Protein AF-A0A937P5G1-F1 (afdb_monomer)

Structure (mmCIF, N/CA/C/O backbone):
data_AF-A0A937P5G1-F1
#
_entry.id   AF-A0A937P5G1-F1
#
loop_
_atom_site.group_PDB
_atom_site.id
_atom_site.type_symbol
_atom_site.label_atom_id
_atom_site.label_alt_id
_atom_site.label_comp_id
_atom_site.label_asym_id
_atom_site.label_entity_id
_atom_site.label_seq_id
_atom_site.pdbx_PDB_ins_code
_atom_site.Cartn_x
_atom_site.Cartn_y
_atom_site.Cartn_z
_atom_site.occupancy
_atom_site.B_iso_or_equiv
_atom_site.auth_seq_id
_atom_site.auth_comp_id
_atom_site.auth_asym_id
_atom_site.auth_atom_id
_atom_site.pdbx_PDB_model_num
ATOM 1 N N . MET A 1 1 ? -10.415 -13.277 36.758 1.00 58.78 1 MET A N 1
ATOM 2 C CA . MET A 1 1 ? -9.621 -12.616 35.698 1.00 58.78 1 MET A CA 1
ATOM 3 C C . MET A 1 1 ? -10.099 -13.040 34.311 1.00 58.78 1 MET A C 1
ATOM 5 O O . MET A 1 1 ? -10.351 -12.147 33.517 1.00 58.78 1 MET A O 1
ATOM 9 N N . GLU A 1 2 ? -10.346 -14.334 34.054 1.00 62.97 2 GLU A N 1
ATOM 10 C CA . GLU A 1 2 ? -10.929 -14.829 32.782 1.00 62.97 2 GLU A CA 1
ATOM 11 C C . GLU A 1 2 ? -12.222 -14.112 32.360 1.00 62.97 2 GLU A C 1
ATOM 13 O O . GLU A 1 2 ? -12.346 -13.688 31.216 1.00 62.97 2 GLU A O 1
ATOM 18 N N . ASN A 1 3 ? -13.150 -13.873 33.294 1.00 69.19 3 ASN A N 1
ATOM 19 C CA . ASN A 1 3 ? -14.436 -13.230 32.979 1.00 69.19 3 ASN A CA 1
ATOM 20 C C . ASN A 1 3 ? -14.281 -11.780 32.454 1.00 69.19 3 ASN A C 1
ATOM 22 O O . ASN A 1 3 ? -15.051 -11.314 31.619 1.00 69.19 3 ASN A O 1
ATOM 26 N N . THR A 1 4 ? -13.241 -11.067 32.902 1.00 75.38 4 THR A N 1
ATOM 27 C CA . THR A 1 4 ? -12.934 -9.702 32.442 1.00 75.38 4 THR A CA 1
ATOM 28 C C . THR A 1 4 ? -12.250 -9.710 31.076 1.00 75.38 4 THR A C 1
ATOM 30 O O . THR A 1 4 ? -12.540 -8.850 30.249 1.00 75.38 4 THR A O 1
ATOM 33 N N . LEU A 1 5 ? -11.371 -10.685 30.816 1.00 76.31 5 LEU A N 1
ATOM 34 C CA . LEU A 1 5 ? -10.695 -10.824 29.524 1.00 76.31 5 LEU A CA 1
ATOM 35 C C . LEU A 1 5 ? -11.693 -11.169 28.409 1.00 76.31 5 LEU A C 1
ATOM 37 O O . LEU A 1 5 ? -11.681 -10.515 27.370 1.00 76.31 5 LEU A O 1
ATOM 41 N N . HIS A 1 6 ? -12.613 -12.107 28.651 1.00 83.00 6 HIS A N 1
ATOM 42 C CA . HIS A 1 6 ? -13.673 -12.433 27.693 1.00 83.00 6 HIS A CA 1
ATOM 43 C C . HIS A 1 6 ? -14.629 -11.261 27.449 1.00 83.00 6 HIS A C 1
ATOM 45 O O . HIS A 1 6 ? -14.970 -10.975 26.303 1.00 83.00 6 HIS A O 1
ATOM 51 N N . SER A 1 7 ? -15.001 -10.516 28.498 1.00 89.62 7 SER A N 1
ATOM 52 C CA . SER A 1 7 ? -15.797 -9.290 28.340 1.00 89.62 7 SER A CA 1
ATOM 53 C C . SER A 1 7 ? -15.083 -8.249 27.474 1.00 89.62 7 SER A C 1
ATOM 55 O O . SER A 1 7 ? -15.729 -7.544 26.699 1.00 89.62 7 SER A O 1
ATOM 57 N N . LYS A 1 8 ? -13.757 -8.152 27.595 1.00 93.69 8 LYS A N 1
ATOM 58 C CA . LYS A 1 8 ? -12.937 -7.223 26.823 1.00 93.69 8 LYS A CA 1
ATOM 59 C C . LYS A 1 8 ? -12.816 -7.632 25.357 1.00 93.69 8 LYS A C 1
ATOM 61 O O . LYS A 1 8 ? -13.039 -6.808 24.477 1.00 93.69 8 LYS A O 1
ATOM 66 N N . GLN A 1 9 ? -12.525 -8.906 25.107 1.00 94.94 9 GLN A N 1
ATOM 67 C CA . GLN A 1 9 ? -12.510 -9.505 23.770 1.00 94.94 9 GLN A CA 1
ATOM 68 C C . GLN A 1 9 ? -13.843 -9.277 23.047 1.00 94.94 9 GLN A C 1
ATOM 70 O O . GLN A 1 9 ? -13.858 -8.796 21.916 1.00 94.94 9 GLN A O 1
ATOM 75 N N . HIS A 1 10 ? -14.961 -9.537 23.732 1.00 96.06 10 HIS A N 1
ATOM 76 C CA . HIS A 1 10 ? -16.295 -9.305 23.187 1.00 96.06 10 HIS A CA 1
ATOM 77 C C . HIS A 1 10 ? -16.529 -7.827 22.848 1.00 96.06 10 HIS A C 1
ATOM 79 O O . HIS A 1 10 ? -16.980 -7.521 21.749 1.00 96.06 10 HIS A O 1
ATOM 85 N N . LYS A 1 11 ? -16.161 -6.897 23.743 1.00 97.44 11 LYS A N 1
ATOM 86 C CA . LYS A 1 11 ? -16.291 -5.454 23.484 1.00 97.44 11 LYS A CA 1
ATOM 87 C C . LYS A 1 11 ? -15.496 -5.021 22.247 1.00 97.44 11 LYS A C 1
ATOM 89 O O . LYS A 1 11 ? -16.030 -4.279 21.430 1.00 97.44 11 LYS A O 1
ATOM 94 N N . ILE A 1 12 ? -14.256 -5.492 22.092 1.00 98.12 12 ILE A N 1
ATOM 95 C CA . ILE A 1 12 ? -13.418 -5.177 20.923 1.00 98.12 12 ILE A CA 1
ATOM 96 C C . ILE A 1 12 ? -14.072 -5.698 19.636 1.00 98.12 12 ILE A C 1
ATOM 98 O O . ILE A 1 12 ? -14.223 -4.934 18.688 1.00 98.12 12 ILE A O 1
ATOM 102 N N . SER A 1 13 ? -14.515 -6.958 19.615 1.00 97.06 13 SER A N 1
ATOM 103 C CA . SER A 1 13 ? -15.179 -7.554 18.446 1.00 97.06 13 SER A CA 1
ATOM 104 C C . SER A 1 13 ? -16.462 -6.804 18.054 1.00 97.06 13 SER A C 1
ATOM 106 O O . SER A 1 13 ? -16.672 -6.518 16.873 1.00 97.06 13 SER A O 1
ATOM 108 N N . THR A 1 14 ? -17.276 -6.396 19.033 1.00 98.00 14 THR A N 1
ATOM 109 C CA . THR A 1 14 ? -18.484 -5.586 18.803 1.00 98.00 14 THR A CA 1
ATOM 110 C C . THR A 1 14 ? -18.152 -4.202 18.245 1.00 98.00 14 THR A C 1
ATOM 112 O O . THR A 1 14 ? -18.812 -3.740 17.319 1.00 98.00 14 THR A O 1
ATOM 115 N N . LEU A 1 15 ? -17.117 -3.543 18.777 1.00 98.38 15 LEU A N 1
ATOM 116 C CA . LEU A 1 15 ? -16.662 -2.231 18.309 1.00 98.38 15 LEU A CA 1
ATOM 117 C C . LEU A 1 15 ? -16.170 -2.275 16.856 1.00 98.38 15 LEU A C 1
ATOM 119 O O . LEU A 1 15 ? -16.559 -1.425 16.057 1.00 98.38 15 LEU A O 1
ATOM 123 N N . VAL A 1 16 ? -15.356 -3.279 16.515 1.00 98.31 16 VAL A N 1
ATOM 124 C CA . VAL A 1 16 ? -14.872 -3.523 15.147 1.00 98.31 16 VAL A CA 1
ATOM 125 C C . VAL A 1 16 ? -16.047 -3.750 14.200 1.00 98.31 16 VAL A C 1
ATOM 127 O O . VAL A 1 16 ? -16.182 -3.033 13.212 1.00 98.31 16 VAL A O 1
ATOM 130 N N . SER A 1 17 ? -16.935 -4.690 14.539 1.00 97.31 17 SER A N 1
ATOM 131 C CA . SER A 1 17 ? -18.092 -5.028 13.702 1.00 97.31 17 SER A CA 1
ATOM 132 C C . SER A 1 17 ? -18.997 -3.817 13.479 1.00 97.31 17 SER A C 1
ATOM 134 O O . SER A 1 17 ? -19.440 -3.584 12.361 1.00 97.31 17 SER A O 1
ATOM 136 N N . GLY A 1 18 ? -19.225 -3.006 14.519 1.00 97.88 18 GLY A N 1
ATOM 137 C CA . GLY A 1 18 ? -20.031 -1.791 14.419 1.00 97.88 18 GLY A CA 1
ATOM 138 C C . GLY A 1 18 ? -19.434 -0.746 13.475 1.00 97.88 18 GLY A C 1
ATOM 139 O O . GLY A 1 18 ? -20.175 -0.137 12.711 1.00 97.88 18 GLY A O 1
ATOM 140 N N . PHE A 1 19 ? -18.112 -0.547 13.478 1.00 98.06 19 PHE A N 1
ATOM 141 C CA . PHE A 1 19 ? -17.483 0.361 12.514 1.00 98.06 19 PHE A CA 1
ATOM 142 C C . PHE A 1 19 ? -17.622 -0.160 11.085 1.00 98.06 19 PHE A C 1
ATOM 144 O O . PHE A 1 19 ? -18.073 0.575 10.211 1.00 98.06 19 PHE A O 1
ATOM 151 N N . CYS A 1 20 ? -17.289 -1.433 10.857 1.00 97.69 20 CYS A N 1
ATOM 152 C CA . CYS A 1 20 ? -17.364 -2.033 9.530 1.00 97.69 20 CYS A CA 1
ATOM 153 C C . CYS A 1 20 ? -18.794 -1.989 8.963 1.00 97.69 20 CYS A C 1
ATOM 155 O O . CYS A 1 20 ? -18.969 -1.596 7.821 1.00 97.69 20 CYS A O 1
ATOM 157 N N . GLN A 1 21 ? -19.819 -2.279 9.771 1.00 96.88 21 GLN A N 1
ATOM 158 C CA . GLN A 1 21 ? -21.225 -2.204 9.345 1.00 96.88 21 GLN A CA 1
ATOM 159 C C . GLN A 1 21 ? -21.684 -0.787 8.982 1.00 96.88 21 GLN A C 1
ATOM 161 O O . GLN A 1 21 ? -22.514 -0.618 8.094 1.00 96.88 21 GLN A O 1
ATOM 166 N N . ASN A 1 22 ? -21.192 0.226 9.699 1.00 96.62 22 ASN A N 1
ATOM 167 C CA . ASN A 1 22 ? -21.637 1.608 9.516 1.00 96.62 22 ASN A CA 1
ATOM 168 C C . ASN A 1 22 ? -20.860 2.356 8.425 1.00 96.62 22 ASN A C 1
ATOM 170 O O . ASN A 1 22 ? -21.387 3.320 7.870 1.00 96.62 22 ASN A O 1
ATOM 174 N N . HIS A 1 23 ? -19.612 1.962 8.162 1.00 96.38 23 HIS A N 1
ATOM 175 C CA . HIS A 1 23 ? -18.682 2.743 7.341 1.00 96.38 23 HIS A CA 1
ATOM 176 C C . HIS A 1 23 ? -17.978 1.951 6.237 1.00 96.38 23 HIS A C 1
ATOM 178 O O . HIS A 1 23 ? -17.437 2.579 5.333 1.00 96.38 23 HIS A O 1
ATOM 184 N N . LEU A 1 24 ? -17.960 0.618 6.305 1.00 95.31 24 LEU A N 1
ATOM 185 C CA . LEU A 1 24 ? -17.292 -0.259 5.341 1.00 95.31 24 LEU A CA 1
ATOM 186 C C . LEU A 1 24 ? -18.314 -1.265 4.777 1.00 95.31 24 LEU A C 1
ATOM 188 O O . LEU A 1 24 ? -19.398 -0.869 4.352 1.00 95.31 24 LEU A O 1
ATOM 192 N N . ASP A 1 25 ? -17.980 -2.555 4.780 1.00 95.19 25 ASP A N 1
ATOM 193 C CA . ASP A 1 25 ? -18.800 -3.643 4.260 1.00 95.19 25 ASP A CA 1
ATOM 194 C C . ASP A 1 25 ? -18.621 -4.946 5.070 1.00 95.19 25 ASP A C 1
ATOM 196 O O . ASP A 1 25 ? -17.841 -5.030 6.030 1.00 95.19 25 ASP A O 1
ATOM 200 N N . ASP A 1 26 ? -19.366 -5.980 4.668 1.00 94.75 26 ASP A N 1
ATOM 201 C CA . ASP A 1 26 ? -19.341 -7.308 5.287 1.00 94.75 26 ASP A CA 1
ATOM 202 C C . ASP A 1 26 ? -17.994 -8.031 5.115 1.00 94.75 26 ASP A C 1
ATOM 204 O O . ASP A 1 26 ? -17.624 -8.874 5.940 1.00 94.75 26 ASP A O 1
ATOM 208 N N . GLU A 1 27 ? -17.226 -7.700 4.078 1.00 94.88 27 GLU A N 1
ATOM 209 C CA . GLU A 1 2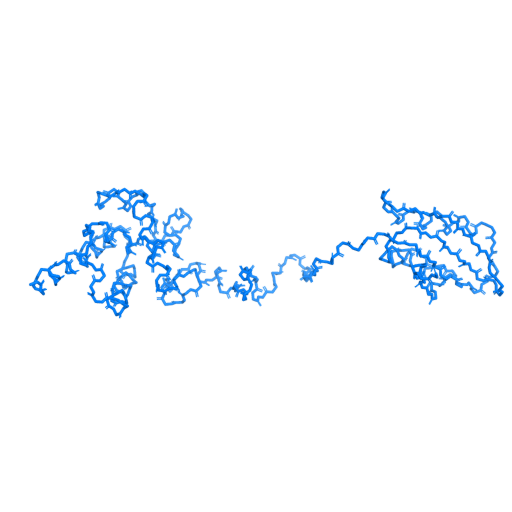7 ? -15.916 -8.300 3.854 1.00 94.88 27 GLU A CA 1
ATOM 210 C C . GLU A 1 27 ? -14.898 -7.785 4.874 1.00 94.88 27 GLU A C 1
ATOM 212 O O . GLU A 1 27 ? -14.165 -8.577 5.470 1.00 94.88 27 GLU A O 1
ATOM 217 N N . TYR A 1 28 ? -14.919 -6.489 5.186 1.00 96.06 28 TYR A N 1
ATOM 218 C CA . TYR A 1 28 ? -14.120 -5.936 6.277 1.00 96.06 28 TYR A CA 1
ATOM 219 C C . TYR A 1 28 ? -14.491 -6.526 7.640 1.00 96.06 28 TYR A C 1
ATOM 221 O O . TYR A 1 28 ? -13.594 -6.724 8.466 1.00 96.06 28 TYR A O 1
ATOM 229 N N . ILE A 1 29 ? -15.764 -6.866 7.886 1.00 97.06 29 ILE A N 1
ATOM 230 C CA . ILE A 1 29 ? -16.162 -7.597 9.104 1.00 97.06 29 ILE A CA 1
ATOM 231 C C . ILE A 1 29 ? -15.445 -8.948 9.152 1.00 97.06 29 ILE A C 1
ATOM 233 O O . ILE A 1 29 ? -14.866 -9.296 10.187 1.00 97.06 29 ILE A O 1
ATOM 237 N N . ARG A 1 30 ? -15.454 -9.698 8.042 1.00 96.81 30 ARG A N 1
ATOM 238 C CA . ARG A 1 30 ? -14.783 -11.000 7.939 1.00 96.81 30 ARG A CA 1
ATOM 239 C C . ARG A 1 30 ? -13.281 -10.864 8.179 1.00 96.81 30 ARG A C 1
ATOM 241 O O . ARG A 1 30 ? -12.765 -11.489 9.103 1.00 96.81 30 ARG A O 1
ATOM 248 N N . LEU A 1 31 ? -12.601 -10.003 7.422 1.00 96.94 31 LEU A N 1
ATOM 249 C CA . LEU A 1 31 ? -11.150 -9.809 7.503 1.00 96.94 31 LEU A CA 1
ATOM 250 C C . LEU A 1 31 ? -10.700 -9.354 8.897 1.00 96.94 31 LEU A C 1
ATOM 252 O O . LEU A 1 31 ? -9.738 -9.888 9.453 1.00 96.94 31 LEU A O 1
ATOM 256 N N . CYS A 1 32 ? -11.417 -8.409 9.511 1.00 98.19 32 CYS A N 1
ATOM 257 C CA . CYS A 1 32 ? -11.090 -7.959 10.862 1.00 98.19 32 CYS A CA 1
ATOM 258 C C . CYS A 1 32 ? -11.365 -9.040 11.920 1.00 98.19 32 CYS A C 1
ATOM 260 O O . CYS A 1 32 ? -10.634 -9.127 12.909 1.00 98.19 32 CYS A O 1
ATOM 262 N N . THR A 1 33 ? -12.389 -9.877 11.724 1.00 97.88 33 THR A N 1
ATOM 263 C CA . THR A 1 33 ? -12.680 -11.022 12.602 1.00 97.88 33 THR A CA 1
ATOM 264 C C . THR A 1 33 ? -11.591 -12.087 12.499 1.00 97.88 33 THR A C 1
ATOM 266 O O . THR A 1 33 ? -11.134 -12.603 13.521 1.00 97.88 33 THR A O 1
ATOM 269 N N . ASP A 1 34 ? -11.122 -12.377 11.286 1.00 97.75 34 ASP A N 1
ATOM 270 C CA . ASP A 1 34 ? -10.011 -13.297 11.047 1.00 97.75 34 ASP A CA 1
ATOM 271 C C . ASP A 1 34 ? -8.729 -12.790 11.722 1.00 97.75 34 ASP A C 1
ATOM 273 O O . ASP A 1 34 ? -8.081 -13.540 12.458 1.00 97.75 34 ASP A O 1
ATOM 277 N N . LEU A 1 35 ? -8.422 -11.494 11.582 1.00 98.31 35 LEU A N 1
ATOM 278 C CA . LEU A 1 35 ? -7.280 -10.858 12.244 1.00 98.31 35 LEU A CA 1
ATOM 279 C C . LEU A 1 35 ? -7.387 -10.918 13.771 1.00 98.31 35 LEU A C 1
ATOM 281 O O . LEU A 1 35 ? -6.417 -11.236 14.459 1.00 98.31 35 LEU A O 1
ATOM 285 N N . PHE A 1 36 ? -8.568 -10.631 14.318 1.00 98.25 36 PHE A N 1
ATOM 286 C CA . PHE A 1 36 ? -8.822 -10.713 15.753 1.00 98.25 36 PHE A CA 1
ATOM 287 C C . PHE A 1 36 ? -8.570 -12.130 16.293 1.00 98.25 36 PHE A C 1
ATOM 289 O O . PHE A 1 36 ? -7.914 -12.297 17.323 1.00 98.25 36 PHE A O 1
ATOM 296 N N . ASN A 1 37 ? -9.054 -13.154 15.588 1.00 97.62 37 ASN A N 1
ATOM 297 C CA . ASN A 1 37 ? -8.863 -14.550 15.975 1.00 97.62 37 ASN A CA 1
ATOM 298 C C . ASN A 1 37 ? -7.398 -14.982 15.881 1.00 97.62 37 ASN A C 1
ATOM 300 O O . ASN A 1 37 ? -6.918 -15.725 16.735 1.00 97.62 37 ASN A O 1
ATOM 304 N N . ASP A 1 38 ? -6.675 -14.518 14.868 1.00 97.69 38 ASP A N 1
ATOM 305 C CA . ASP A 1 38 ? -5.255 -14.817 14.718 1.00 97.69 38 ASP A CA 1
ATOM 306 C C . ASP A 1 38 ? -4.391 -14.128 15.771 1.00 97.69 38 ASP A C 1
ATOM 308 O O . ASP A 1 38 ? -3.475 -14.756 16.298 1.00 97.69 38 ASP A O 1
ATOM 312 N N . LEU A 1 39 ? -4.734 -12.902 16.176 1.00 97.81 39 LEU A N 1
ATOM 313 C CA . LEU A 1 39 ? -4.107 -12.247 17.325 1.00 97.81 39 LEU A CA 1
ATOM 314 C C . LEU A 1 39 ? -4.264 -13.076 18.607 1.00 97.81 39 LEU A C 1
ATOM 316 O O . LEU A 1 39 ? -3.306 -13.209 19.362 1.00 97.81 39 LEU A O 1
ATOM 320 N N . LEU A 1 40 ? -5.437 -13.675 18.840 1.00 96.00 40 LEU A N 1
ATOM 321 C CA . LEU A 1 40 ? -5.665 -14.553 19.996 1.00 96.00 40 LEU A CA 1
ATOM 322 C C . LEU A 1 40 ? -4.899 -15.877 19.915 1.00 96.00 40 LEU A C 1
ATOM 324 O O . LEU A 1 40 ? -4.517 -16.420 20.950 1.00 96.00 40 LEU A O 1
ATOM 328 N N . LYS A 1 41 ? -4.682 -16.414 18.710 1.00 96.69 41 LYS A N 1
ATOM 329 C CA . LYS A 1 41 ? -3.833 -17.599 18.511 1.00 96.69 41 LYS A CA 1
ATOM 330 C C . LYS A 1 41 ? -2.358 -17.271 18.733 1.00 96.69 41 LYS A C 1
ATOM 332 O O . LYS A 1 41 ? -1.642 -18.100 19.284 1.00 96.69 41 LYS A O 1
ATOM 337 N N . TYR A 1 42 ? -1.927 -16.086 18.300 1.00 95.62 42 TYR A N 1
ATOM 338 C CA . TYR A 1 42 ? -0.567 -15.586 18.480 1.00 95.62 42 TYR A CA 1
ATOM 339 C C . TYR A 1 42 ? -0.252 -15.328 19.961 1.00 95.62 42 TYR A C 1
ATOM 341 O O . TYR A 1 42 ? 0.757 -15.810 20.470 1.00 95.62 42 TYR A O 1
ATOM 349 N N . ASP A 1 43 ? -1.135 -14.620 20.669 1.00 94.69 43 ASP A N 1
ATOM 350 C CA . ASP A 1 43 ? -1.055 -14.403 22.115 1.00 94.69 43 ASP A CA 1
ATOM 351 C C . ASP A 1 43 ? -2.474 -14.315 22.723 1.00 94.69 43 ASP A C 1
ATOM 353 O O . ASP A 1 43 ? -3.161 -13.299 22.561 1.00 94.69 43 ASP A O 1
ATOM 357 N N . PRO A 1 44 ? -2.926 -15.334 23.484 1.00 92.12 44 PRO A N 1
ATOM 358 C CA . PRO A 1 44 ? -4.248 -15.334 24.119 1.00 92.12 44 PRO A CA 1
ATOM 359 C C . PRO A 1 44 ? -4.500 -14.147 25.064 1.00 92.12 44 PRO A C 1
ATOM 361 O O . PRO A 1 44 ? -5.650 -13.769 25.306 1.00 92.12 44 PRO A O 1
ATOM 364 N N . GLU A 1 45 ? -3.437 -13.537 25.596 1.00 92.31 45 GLU A N 1
ATOM 365 C CA . GLU A 1 45 ? -3.489 -12.415 26.534 1.00 92.31 45 GLU A CA 1
ATOM 366 C C . GLU A 1 45 ? -3.203 -11.059 25.856 1.00 92.31 45 GLU A C 1
ATOM 368 O O . GLU A 1 45 ? -3.107 -10.040 26.549 1.00 92.31 45 GLU A O 1
ATOM 373 N N . VAL A 1 46 ? -3.134 -10.995 24.519 1.00 94.69 46 VAL A N 1
ATOM 374 C CA . VAL A 1 46 ? -2.772 -9.783 23.755 1.00 94.69 46 VAL A CA 1
ATOM 375 C C . VAL A 1 46 ? -3.623 -8.559 24.126 1.00 94.69 46 VAL A C 1
ATOM 377 O O . VAL A 1 46 ? -3.117 -7.441 24.257 1.00 94.69 46 VAL A O 1
ATOM 380 N N . PHE A 1 47 ? -4.915 -8.764 24.407 1.00 94.94 47 PHE A N 1
ATOM 381 C CA . PHE A 1 47 ? -5.861 -7.702 24.771 1.00 94.94 47 PHE A CA 1
ATOM 382 C C . PHE A 1 47 ? -5.889 -7.364 26.267 1.00 94.94 47 PHE A C 1
ATOM 384 O O . PHE A 1 47 ? -6.618 -6.459 26.686 1.00 94.94 47 PHE A O 1
ATOM 391 N N . LYS A 1 48 ? -5.095 -8.042 27.105 1.00 91.12 48 LYS A N 1
ATOM 392 C CA . LYS A 1 48 ? -5.085 -7.830 28.562 1.00 91.12 48 LYS A CA 1
ATOM 393 C C . LYS A 1 48 ? -4.803 -6.372 28.923 1.00 91.12 48 LYS A C 1
ATOM 395 O O . LYS A 1 48 ? -5.419 -5.824 29.836 1.00 91.12 48 LYS A O 1
ATOM 400 N N . ARG A 1 49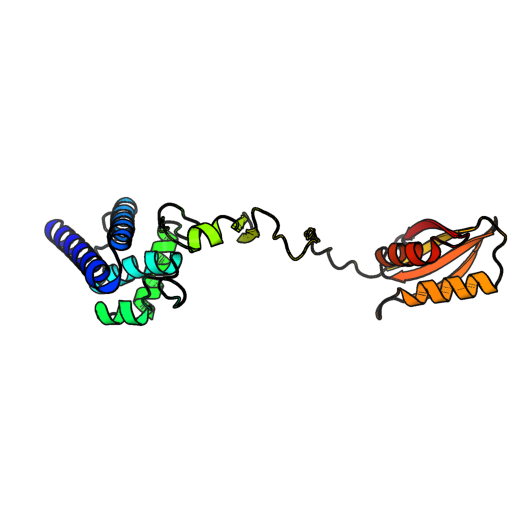 ? -3.902 -5.717 28.185 1.00 87.94 49 ARG A N 1
ATOM 401 C CA . ARG A 1 49 ? -3.506 -4.314 28.390 1.00 87.94 49 ARG A CA 1
ATOM 402 C C . ARG A 1 49 ? -3.932 -3.426 27.224 1.00 87.94 49 ARG A C 1
ATOM 404 O O . ARG A 1 49 ? -4.128 -3.891 26.108 1.00 87.94 49 ARG A O 1
ATOM 411 N N . GLY A 1 50 ? -4.021 -2.125 27.488 1.00 90.62 50 GLY A N 1
ATOM 412 C CA . GLY A 1 50 ? -4.470 -1.129 26.514 1.00 90.62 50 GLY A CA 1
ATOM 413 C C . GLY A 1 50 ? -5.986 -0.965 26.501 1.00 90.62 50 GLY A C 1
ATOM 414 O O . GLY A 1 50 ? -6.715 -1.812 27.009 1.00 90.62 50 GLY A O 1
ATOM 415 N N . ASN A 1 51 ? -6.440 0.156 25.965 1.00 94.75 51 ASN A N 1
ATOM 416 C CA . ASN A 1 51 ? -7.850 0.509 25.867 1.00 94.75 51 ASN A CA 1
ATOM 417 C C . ASN A 1 51 ? -8.520 -0.245 24.690 1.00 94.75 51 ASN A C 1
ATOM 419 O O . ASN A 1 51 ? -7.870 -0.504 23.674 1.00 94.75 51 ASN A O 1
ATOM 423 N N . GLU A 1 52 ? -9.780 -0.656 24.862 1.00 97.19 52 GLU A N 1
ATOM 424 C CA . GLU A 1 52 ? -10.542 -1.455 23.893 1.00 97.19 52 GLU A CA 1
ATOM 425 C C . GLU A 1 52 ? -10.786 -0.720 22.579 1.00 97.19 52 GLU A C 1
ATOM 427 O O . GLU A 1 52 ? -10.644 -1.317 21.514 1.00 97.19 52 GLU A O 1
ATOM 432 N N . GLU A 1 53 ? -11.102 0.570 22.648 1.00 98.12 53 GLU A N 1
ATOM 433 C CA . GLU A 1 53 ? -11.338 1.419 21.488 1.00 98.12 53 GLU A CA 1
ATOM 434 C C . GLU A 1 53 ? -10.071 1.550 20.626 1.00 98.12 53 GLU A C 1
ATOM 436 O O . GLU A 1 53 ? -10.130 1.414 19.405 1.00 98.12 53 GLU A O 1
ATOM 441 N N . ILE A 1 54 ? -8.896 1.683 21.253 1.00 98.00 54 ILE A N 1
ATOM 442 C CA . ILE A 1 54 ? -7.605 1.701 20.542 1.00 98.00 54 ILE A CA 1
ATOM 443 C C . ILE A 1 54 ? -7.323 0.352 19.863 1.00 98.00 54 ILE A C 1
ATOM 445 O O . ILE A 1 54 ? -6.782 0.323 18.759 1.00 98.00 54 ILE A O 1
ATOM 449 N N . TRP A 1 55 ? -7.647 -0.772 20.511 1.00 98.38 55 TRP A N 1
ATOM 450 C CA . TRP A 1 55 ? -7.491 -2.095 19.896 1.00 98.38 55 TRP A CA 1
ATOM 451 C C . TRP A 1 55 ? -8.417 -2.280 18.698 1.00 98.38 55 TRP A C 1
ATOM 453 O O . TRP A 1 55 ? -7.950 -2.731 17.657 1.00 98.38 55 TRP A O 1
ATOM 463 N N . ALA A 1 56 ? -9.687 -1.894 18.825 1.00 98.56 56 ALA A N 1
ATOM 464 C CA . ALA A 1 56 ? -10.649 -1.969 17.733 1.00 98.56 56 ALA A CA 1
ATOM 465 C C . ALA A 1 56 ? -10.202 -1.118 16.533 1.00 98.56 56 ALA A C 1
ATOM 467 O O . ALA A 1 56 ? -10.083 -1.639 15.425 1.00 98.56 56 ALA A O 1
ATOM 468 N N . ALA A 1 57 ? -9.835 0.146 16.771 1.00 98.62 57 ALA A N 1
ATOM 469 C CA . ALA A 1 57 ? -9.316 1.042 15.740 1.00 98.62 57 ALA A CA 1
ATOM 470 C C . ALA A 1 57 ? -8.063 0.481 15.051 1.00 98.62 57 ALA A C 1
ATOM 472 O O . ALA A 1 57 ? -7.928 0.565 13.833 1.00 98.62 57 ALA A O 1
ATOM 473 N N . ALA A 1 58 ? -7.142 -0.108 15.820 1.00 98.69 58 ALA A N 1
ATOM 474 C CA . ALA A 1 58 ? -5.905 -0.655 15.275 1.00 98.69 58 ALA A CA 1
ATOM 475 C C . ALA A 1 58 ? -6.121 -1.929 14.450 1.00 98.69 58 ALA A C 1
ATOM 477 O O . ALA A 1 58 ? -5.403 -2.119 13.476 1.00 98.69 58 ALA A O 1
ATOM 478 N N . ILE A 1 59 ? -7.093 -2.776 14.805 1.00 98.69 59 ILE A N 1
ATOM 479 C CA . ILE A 1 59 ? -7.473 -3.955 14.007 1.00 98.69 59 ILE A CA 1
ATOM 480 C C . ILE A 1 59 ? -8.054 -3.508 12.665 1.00 98.69 59 ILE A C 1
ATOM 482 O O . ILE A 1 59 ? -7.574 -3.946 11.621 1.00 98.69 59 ILE A O 1
ATOM 486 N N . VAL A 1 60 ? -9.020 -2.582 12.695 1.00 98.56 60 VAL A N 1
ATOM 487 C CA . VAL A 1 60 ? -9.616 -2.012 11.478 1.00 98.56 60 VAL A CA 1
ATOM 488 C C . VAL A 1 60 ? -8.535 -1.379 10.608 1.00 98.56 60 VAL A C 1
ATOM 490 O O . VAL A 1 60 ? -8.453 -1.674 9.421 1.00 98.56 60 VAL A O 1
ATOM 493 N N . TRP A 1 61 ? -7.662 -0.551 11.188 1.00 98.50 61 TRP A N 1
ATOM 494 C CA . TRP A 1 61 ? -6.621 0.125 10.419 1.00 98.50 61 TRP A CA 1
ATOM 495 C C . TRP A 1 61 ? -5.523 -0.821 9.920 1.00 98.50 61 TRP A C 1
ATOM 497 O O . TRP A 1 61 ? -4.957 -0.579 8.856 1.00 98.50 61 TRP A O 1
ATOM 507 N N . ALA A 1 62 ? -5.216 -1.904 10.640 1.00 98.31 62 ALA A N 1
ATOM 508 C CA . ALA A 1 62 ? -4.253 -2.901 10.182 1.00 98.31 62 ALA A CA 1
ATOM 509 C C . ALA A 1 62 ? -4.708 -3.536 8.860 1.00 98.31 62 ALA A C 1
ATOM 511 O O . ALA A 1 62 ? -3.941 -3.490 7.898 1.00 98.31 62 ALA A O 1
ATOM 512 N N . ILE A 1 63 ? -5.962 -4.005 8.792 1.00 97.38 63 ILE A N 1
ATOM 513 C CA . ILE A 1 63 ? -6.581 -4.523 7.559 1.00 97.38 63 ILE A CA 1
ATOM 514 C C . ILE A 1 63 ? -6.775 -3.414 6.528 1.00 97.38 63 ILE A C 1
ATOM 516 O O . ILE A 1 63 ? -6.400 -3.569 5.369 1.00 97.38 63 ILE A O 1
ATOM 520 N N . GLY A 1 64 ? -7.322 -2.273 6.945 1.00 95.81 64 GLY A N 1
ATOM 521 C CA . GLY A 1 64 ? -7.602 -1.140 6.070 1.00 95.81 64 GLY A CA 1
ATOM 522 C C . GLY A 1 64 ? -6.375 -0.676 5.301 1.00 95.81 64 GLY A C 1
ATOM 523 O O . GLY A 1 64 ? -6.431 -0.528 4.088 1.00 95.81 64 GLY A O 1
ATOM 524 N N . SER A 1 65 ? -5.241 -0.511 5.981 1.00 95.00 65 SER A N 1
ATOM 525 C CA . SER A 1 65 ? -4.028 0.014 5.350 1.00 95.00 65 SER A CA 1
ATOM 526 C C . SER A 1 65 ? -3.430 -0.892 4.271 1.00 95.00 65 SER A C 1
ATOM 528 O O . SER A 1 65 ? -2.911 -0.364 3.295 1.00 95.00 65 SER A O 1
ATOM 530 N N . VAL A 1 66 ? -3.520 -2.222 4.412 1.00 93.06 66 VAL A N 1
ATOM 531 C CA . VAL A 1 66 ? -3.018 -3.166 3.389 1.00 93.06 66 VAL A CA 1
ATOM 532 C C . VAL A 1 66 ? -4.016 -3.367 2.247 1.00 93.06 66 VAL A C 1
ATOM 534 O O . VAL A 1 66 ? -3.650 -3.862 1.190 1.00 93.06 66 VAL A O 1
ATOM 537 N N . ASN A 1 67 ? -5.252 -2.898 2.436 1.00 92.81 67 ASN A N 1
ATOM 538 C CA . ASN A 1 67 ? -6.312 -2.849 1.430 1.00 92.81 67 ASN A CA 1
ATOM 539 C C . ASN A 1 67 ? -6.610 -1.411 0.962 1.00 92.81 67 ASN A C 1
ATOM 541 O O . ASN A 1 67 ? -7.711 -1.132 0.505 1.00 92.81 67 ASN A O 1
ATOM 545 N N . PHE A 1 68 ? -5.648 -0.491 1.106 1.00 91.94 68 PHE A N 1
ATOM 546 C CA . PHE A 1 68 ? -5.719 0.893 0.613 1.00 91.94 68 PHE A CA 1
ATOM 547 C C . PHE A 1 68 ? -6.950 1.699 1.077 1.00 91.94 68 PHE A C 1
ATOM 549 O O . PHE A 1 68 ? -7.333 2.671 0.439 1.00 91.94 68 PHE A O 1
ATOM 556 N N . LEU A 1 69 ? -7.517 1.378 2.244 1.00 94.69 69 LEU A N 1
ATOM 557 C CA . LEU A 1 69 ? -8.712 2.035 2.797 1.00 94.69 69 LEU A CA 1
ATOM 558 C C . LEU A 1 69 ? -8.579 3.567 2.905 1.00 94.69 69 LEU A C 1
ATOM 560 O O . LEU A 1 69 ? -9.558 4.300 2.807 1.00 94.69 69 LEU A O 1
ATOM 564 N N . GLY A 1 70 ? -7.358 4.056 3.133 1.00 94.25 70 GLY A N 1
ATOM 565 C CA . GLY A 1 70 ? -7.060 5.484 3.243 1.00 94.25 70 GLY A CA 1
ATOM 566 C C . GLY A 1 70 ? -6.823 6.202 1.914 1.00 94.25 70 GLY A C 1
ATOM 567 O O . GLY A 1 70 ? -6.456 7.378 1.944 1.00 94.25 70 GLY A O 1
ATOM 568 N N . ASP A 1 71 ? -6.977 5.523 0.780 1.00 91.81 71 ASP A N 1
ATOM 569 C CA . ASP A 1 71 ? -6.799 6.081 -0.555 1.00 91.81 71 ASP A CA 1
ATOM 570 C C . ASP A 1 71 ? -8.166 6.318 -1.214 1.00 91.81 71 ASP A C 1
ATOM 572 O O . ASP A 1 71 ? -8.996 5.420 -1.309 1.00 91.81 71 ASP A O 1
ATOM 576 N N . LYS A 1 72 ? -8.408 7.561 -1.641 1.00 92.12 72 LYS A N 1
ATOM 577 C CA . LYS A 1 72 ? -9.709 8.034 -2.145 1.00 92.12 72 LYS A CA 1
ATOM 578 C C . LYS A 1 72 ? -10.101 7.423 -3.485 1.00 92.12 72 LYS A C 1
ATOM 580 O O . LYS A 1 72 ? -11.251 7.570 -3.889 1.00 92.12 72 LYS A O 1
ATOM 585 N N . ASP A 1 73 ? -9.151 6.800 -4.173 1.00 89.06 73 ASP A N 1
ATOM 586 C CA . ASP A 1 73 ? -9.396 6.131 -5.445 1.00 89.06 73 ASP A CA 1
ATOM 587 C C . ASP A 1 73 ? -9.977 4.712 -5.256 1.00 89.06 73 ASP A C 1
ATOM 589 O O . ASP A 1 73 ? -10.382 4.080 -6.235 1.00 89.06 73 ASP A O 1
ATOM 593 N N . PHE A 1 74 ? -10.064 4.220 -4.012 1.00 88.12 74 PHE A N 1
ATOM 594 C CA . PHE A 1 74 ? -10.586 2.897 -3.666 1.00 88.12 74 PHE A CA 1
ATOM 595 C C . PHE A 1 74 ? -11.825 2.994 -2.773 1.00 88.12 74 PHE A C 1
ATOM 597 O O . PHE A 1 74 ? -11.926 3.867 -1.917 1.00 88.12 74 PHE A O 1
ATOM 604 N N . GLU A 1 75 ? -12.760 2.063 -2.966 1.00 89.00 75 GLU A N 1
ATOM 605 C CA . GLU A 1 75 ? -13.969 1.940 -2.149 1.00 89.00 75 GLU A CA 1
ATOM 606 C C . GLU A 1 75 ? -14.008 0.571 -1.441 1.00 89.00 75 GLU A C 1
ATOM 608 O O . GLU A 1 75 ? -13.639 -0.439 -2.055 1.00 89.00 75 GLU A O 1
ATOM 613 N N . PRO A 1 76 ? -14.477 0.504 -0.180 1.00 91.94 76 PRO A N 1
ATOM 614 C CA . PRO A 1 76 ? -14.881 1.638 0.654 1.00 91.94 76 PRO A CA 1
ATOM 615 C C . PRO A 1 76 ? -13.677 2.507 1.056 1.00 91.94 76 PRO A C 1
ATOM 617 O O . PRO A 1 76 ? -12.576 1.988 1.224 1.00 91.94 76 PRO A O 1
ATOM 620 N N . TYR A 1 77 ? -13.892 3.814 1.225 1.00 94.44 77 TYR A N 1
ATOM 621 C CA . TYR A 1 77 ? -12.874 4.766 1.689 1.00 94.44 77 TYR A CA 1
ATOM 622 C C . TYR A 1 77 ? -13.108 5.218 3.139 1.00 94.44 77 TYR A C 1
ATOM 624 O O . TYR A 1 77 ? -14.182 5.705 3.498 1.00 94.44 77 TYR A O 1
ATOM 632 N N . ALA A 1 78 ? -12.058 5.155 3.960 1.00 97.06 78 ALA A N 1
ATOM 633 C CA . ALA A 1 78 ? -11.997 5.806 5.265 1.00 97.06 78 ALA A CA 1
ATOM 634 C C . ALA A 1 78 ? -10.549 6.180 5.611 1.00 97.06 78 ALA A C 1
ATOM 636 O O . ALA A 1 78 ? -9.648 5.339 5.658 1.00 97.06 78 ALA A O 1
ATOM 637 N N . SER A 1 79 ? -10.296 7.450 5.924 1.00 97.62 79 SER A N 1
ATOM 638 C CA . SER A 1 79 ? -8.964 7.859 6.366 1.00 97.62 79 SER A CA 1
ATOM 639 C C . SER A 1 79 ? -8.657 7.338 7.774 1.00 97.62 79 SER A C 1
ATOM 641 O O . SER A 1 79 ? -9.554 7.063 8.574 1.00 97.62 79 SER A O 1
ATOM 643 N N . LEU A 1 80 ? -7.369 7.287 8.140 1.00 97.56 80 LEU A N 1
ATOM 644 C CA . LEU A 1 80 ? -6.968 6.987 9.522 1.00 97.56 80 LEU A CA 1
ATOM 645 C C . LEU A 1 80 ? -7.636 7.940 10.523 1.00 97.56 80 LEU A C 1
ATOM 647 O O . LEU A 1 80 ? -7.929 7.541 11.648 1.00 97.56 80 LEU A O 1
ATOM 651 N N . SER A 1 81 ? -7.864 9.195 10.123 1.00 97.69 81 SER A N 1
ATOM 652 C CA . SER A 1 81 ? -8.539 10.181 10.964 1.00 97.69 81 SER A CA 1
ATOM 653 C C . SER A 1 81 ? -9.995 9.798 11.212 1.00 97.69 81 SER A C 1
ATOM 655 O O . SER A 1 81 ? -10.413 9.835 12.363 1.00 97.69 81 SER A O 1
ATOM 657 N N . ASP A 1 82 ? -10.723 9.361 10.181 1.00 97.81 82 ASP A N 1
ATOM 658 C CA . ASP A 1 82 ? -12.133 8.957 10.296 1.00 97.81 82 ASP A CA 1
ATOM 659 C C . ASP A 1 82 ? -12.283 7.745 11.228 1.00 97.81 82 ASP A C 1
ATOM 661 O O . ASP A 1 82 ? -13.120 7.735 12.133 1.00 97.81 82 ASP A O 1
ATOM 665 N N . VAL A 1 83 ? -11.397 6.751 11.076 1.00 98.19 83 VAL A N 1
ATOM 666 C CA . VAL A 1 83 ? -11.326 5.591 11.981 1.00 98.19 83 VAL A CA 1
ATOM 667 C C . VAL A 1 83 ? -11.055 6.056 13.416 1.00 98.19 83 VAL A C 1
ATOM 669 O O . VAL A 1 83 ? -11.748 5.664 14.352 1.00 98.19 83 VAL A O 1
ATOM 672 N N . CYS A 1 84 ? -10.047 6.907 13.614 1.00 97.81 84 CYS A N 1
ATOM 673 C CA . CYS A 1 84 ? -9.666 7.378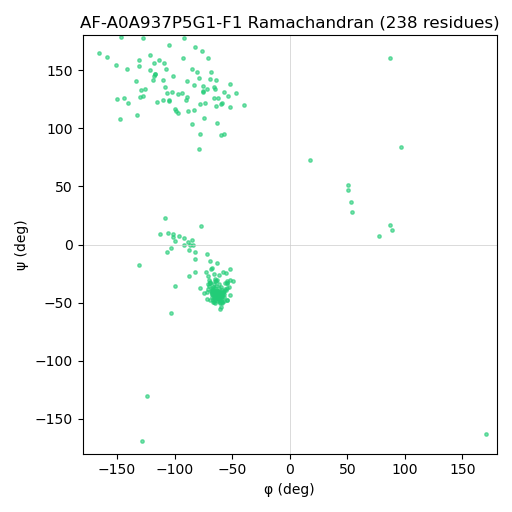 14.944 1.00 97.81 84 CYS A CA 1
ATOM 674 C C . CYS A 1 84 ? -10.756 8.219 15.617 1.00 97.81 84 CYS A C 1
ATOM 676 O O . CYS A 1 84 ? -10.946 8.093 16.827 1.00 97.81 84 CYS A O 1
ATOM 678 N N . GLU A 1 85 ? -11.474 9.041 14.855 1.00 97.94 85 GLU A N 1
ATOM 679 C CA . GLU A 1 85 ? -12.581 9.856 15.348 1.00 97.94 85 GLU A CA 1
ATOM 680 C C . GLU A 1 85 ? -13.731 8.979 15.846 1.00 97.94 85 GLU A C 1
ATOM 682 O O . GLU A 1 85 ? -14.190 9.166 16.974 1.00 97.94 85 GLU A O 1
ATOM 687 N N . TYR A 1 86 ? -14.116 7.952 15.080 1.00 97.81 86 TYR A N 1
ATOM 688 C CA . TYR A 1 86 ? -15.164 7.010 15.483 1.00 97.81 86 TYR A CA 1
ATOM 689 C C . TYR A 1 86 ? -14.855 6.317 16.818 1.00 97.81 86 TYR A C 1
ATOM 691 O O . TYR A 1 86 ? -15.721 6.181 17.682 1.00 97.81 86 TYR A O 1
ATOM 699 N N . PHE A 1 87 ? -13.603 5.894 17.010 1.00 97.50 87 PHE A N 1
ATOM 700 C CA . PHE A 1 87 ? -13.169 5.207 18.228 1.00 97.50 87 PHE A CA 1
ATOM 701 C C . PHE A 1 87 ? -12.690 6.156 19.338 1.00 97.50 87 PHE A C 1
ATOM 703 O O . PHE A 1 87 ? -12.272 5.684 20.395 1.00 97.50 87 PHE A O 1
ATOM 710 N N . ASN A 1 88 ? -12.737 7.479 19.138 1.00 96.56 88 ASN A N 1
ATOM 711 C CA . ASN A 1 88 ? -12.205 8.475 20.075 1.00 96.56 88 ASN A CA 1
ATOM 712 C C . ASN A 1 88 ? -10.749 8.170 20.504 1.00 96.56 88 ASN A C 1
ATOM 714 O O . ASN A 1 88 ? -10.398 8.172 21.688 1.00 96.56 88 ASN A O 1
ATOM 718 N N . ALA A 1 89 ? -9.900 7.860 19.523 1.00 95.81 89 ALA A N 1
ATOM 719 C CA . ALA A 1 89 ? -8.501 7.484 19.704 1.00 95.81 89 ALA A CA 1
ATOM 720 C C . ALA A 1 89 ? -7.562 8.436 18.946 1.00 95.81 89 ALA A C 1
ATOM 722 O O . ALA A 1 89 ? -7.973 9.166 18.051 1.00 95.81 89 ALA A O 1
ATOM 723 N N . SER A 1 90 ? -6.270 8.442 19.293 1.00 96.12 90 SER A N 1
ATOM 724 C CA . SER A 1 90 ? -5.284 9.256 18.571 1.00 96.12 90 SER A CA 1
ATOM 725 C C . SER A 1 90 ? -4.677 8.500 17.388 1.00 96.12 90 SER A C 1
ATOM 727 O O . SER A 1 90 ? -4.321 7.323 17.497 1.00 96.12 90 SER A O 1
ATOM 729 N N . THR A 1 91 ? -4.472 9.207 16.275 1.00 95.44 91 THR A N 1
ATOM 730 C CA . THR A 1 91 ? -3.888 8.660 15.038 1.00 95.44 91 THR A CA 1
ATOM 731 C C . THR A 1 91 ? -2.506 8.052 15.253 1.00 95.44 91 THR A C 1
ATOM 733 O O . THR A 1 91 ? -2.219 6.976 14.732 1.00 95.44 91 THR A O 1
ATOM 736 N N . SER A 1 92 ? -1.662 8.681 16.076 1.00 96.31 92 SER A N 1
ATOM 737 C CA . SER A 1 92 ? -0.325 8.170 16.394 1.00 96.31 92 SER A CA 1
ATOM 738 C C . SER A 1 92 ? -0.377 6.832 17.132 1.00 96.31 92 SER A C 1
ATOM 740 O O . SER A 1 92 ? 0.382 5.920 16.809 1.00 96.31 92 SER A O 1
ATOM 742 N N . THR A 1 93 ? -1.294 6.684 18.092 1.00 94.69 93 THR A N 1
ATOM 743 C CA . THR A 1 93 ? -1.391 5.465 18.906 1.00 94.69 93 THR A CA 1
ATOM 744 C C . THR A 1 93 ? -2.009 4.320 18.114 1.00 94.69 93 THR A C 1
ATOM 746 O O . THR A 1 93 ? -1.520 3.190 18.183 1.00 94.69 93 THR A O 1
ATOM 749 N N . VAL A 1 94 ? -3.052 4.608 17.331 1.00 97.88 94 VAL A N 1
ATOM 750 C CA . VAL A 1 94 ? -3.687 3.628 16.442 1.00 97.88 94 VAL A CA 1
ATOM 751 C C . VAL A 1 94 ? -2.711 3.184 15.358 1.00 97.88 94 VAL A C 1
ATOM 753 O O . VAL A 1 94 ? -2.508 1.984 15.191 1.00 97.88 94 VAL A O 1
ATOM 756 N N . GLY A 1 95 ? -2.033 4.123 14.692 1.00 96.81 95 GLY A N 1
ATOM 757 C CA . GLY A 1 95 ? -1.050 3.826 13.651 1.00 96.81 95 GLY A CA 1
ATOM 758 C C . GLY A 1 95 ? 0.101 2.953 14.156 1.00 96.81 95 GLY A C 1
ATOM 759 O O . GLY A 1 95 ? 0.390 1.922 13.555 1.00 96.81 95 GLY A O 1
ATOM 760 N N . GLN A 1 96 ? 0.708 3.299 15.299 1.00 97.62 96 GLN A N 1
ATOM 761 C CA . GLN A 1 96 ? 1.781 2.493 15.901 1.00 97.62 96 GLN A CA 1
ATOM 762 C C . GLN A 1 96 ? 1.311 1.083 16.274 1.00 97.62 96 GLN A C 1
ATOM 764 O O . GLN A 1 96 ? 2.016 0.106 16.022 1.00 97.62 96 GLN A O 1
ATOM 769 N N . LYS A 1 97 ? 0.119 0.958 16.869 1.00 97.56 97 LYS A N 1
ATOM 770 C CA . LYS A 1 97 ? -0.432 -0.347 17.244 1.00 97.56 97 LYS A CA 1
ATOM 771 C C . LYS A 1 97 ? -0.779 -1.188 16.014 1.00 97.56 97 LYS A C 1
ATOM 773 O O . LYS A 1 97 ? -0.476 -2.374 16.021 1.00 97.56 97 LYS A O 1
ATOM 778 N N . ALA A 1 98 ? -1.356 -0.590 14.976 1.00 98.31 98 ALA A N 1
ATOM 779 C CA . ALA A 1 98 ? -1.668 -1.270 13.722 1.00 98.31 98 ALA A CA 1
ATOM 780 C C . ALA A 1 98 ? -0.396 -1.774 13.024 1.00 98.31 98 ALA A C 1
ATOM 782 O O . ALA A 1 98 ? -0.346 -2.932 12.623 1.00 98.31 98 ALA A O 1
ATOM 783 N N . SER A 1 99 ? 0.663 -0.957 12.962 1.00 97.31 99 SER A N 1
ATOM 784 C CA . SER A 1 99 ? 1.970 -1.399 12.453 1.00 97.31 99 SER A CA 1
ATOM 785 C C . SER A 1 99 ? 2.522 -2.578 13.246 1.00 97.31 99 SER A C 1
ATOM 787 O O . SER A 1 99 ? 3.005 -3.533 12.653 1.00 97.31 99 SER A O 1
ATOM 789 N N . LYS A 1 100 ? 2.384 -2.554 14.576 1.00 97.56 100 LYS A N 1
ATOM 790 C CA . LYS A 1 100 ? 2.830 -3.656 15.432 1.00 97.56 100 LYS A CA 1
ATOM 791 C C . LYS A 1 100 ? 2.018 -4.939 15.230 1.00 97.56 100 LYS A C 1
ATOM 793 O O . LYS A 1 100 ? 2.581 -6.022 15.269 1.00 97.56 100 LYS A O 1
ATOM 798 N N . ILE A 1 101 ? 0.706 -4.824 15.015 1.00 97.94 101 ILE A N 1
ATOM 799 C CA . ILE A 1 101 ? -0.154 -5.966 14.668 1.00 97.94 101 ILE A CA 1
ATOM 800 C C . ILE A 1 101 ? 0.321 -6.601 13.360 1.00 97.94 101 ILE A C 1
ATOM 802 O O . ILE A 1 101 ? 0.466 -7.818 13.300 1.00 97.94 101 ILE A O 1
ATOM 806 N N . ARG A 1 102 ? 0.595 -5.777 12.342 1.00 97.44 102 ARG A N 1
ATOM 807 C CA . ARG A 1 102 ? 1.113 -6.249 11.056 1.00 97.44 102 ARG A CA 1
ATOM 808 C C . ARG A 1 102 ? 2.475 -6.921 11.193 1.00 97.44 102 ARG A C 1
ATOM 810 O O . ARG A 1 102 ? 2.660 -7.990 10.638 1.00 97.44 102 ARG A O 1
ATOM 817 N N . GLU A 1 103 ? 3.378 -6.354 11.989 1.00 96.06 103 GLU A N 1
ATOM 818 C CA . GLU A 1 103 ? 4.687 -6.952 12.289 1.00 96.06 103 GLU A CA 1
ATOM 819 C C . GLU A 1 103 ? 4.557 -8.312 12.996 1.00 96.06 103 GLU A C 1
ATOM 821 O O . GLU A 1 103 ? 5.235 -9.265 12.635 1.00 96.06 103 GLU A O 1
ATOM 826 N N . TRP A 1 104 ? 3.669 -8.434 13.989 1.00 96.44 104 TRP A N 1
ATOM 827 C CA . TRP A 1 104 ? 3.483 -9.688 14.730 1.00 96.44 104 TRP A CA 1
ATOM 828 C C . TRP A 1 104 ? 2.941 -10.839 13.889 1.00 96.44 104 TRP A C 1
ATOM 830 O O . TRP A 1 104 ? 3.217 -11.996 14.200 1.00 96.44 104 TRP A O 1
ATOM 840 N N . LEU A 1 105 ? 2.130 -10.527 12.882 1.00 96.06 105 LEU A N 1
ATOM 841 C CA . LEU A 1 105 ? 1.427 -11.513 12.066 1.00 96.06 105 LEU A CA 1
ATOM 842 C C . LEU A 1 105 ? 1.925 -11.562 10.618 1.00 96.06 105 LEU A C 1
ATOM 844 O O . LEU A 1 105 ? 1.297 -12.231 9.804 1.00 96.06 105 LEU A O 1
ATOM 848 N N . ASP A 1 106 ? 3.022 -10.863 10.318 1.00 93.69 106 ASP A N 1
ATOM 849 C CA . ASP A 1 106 ? 3.623 -10.765 8.984 1.00 93.69 106 ASP A CA 1
ATOM 850 C C . ASP A 1 106 ? 2.597 -10.382 7.897 1.00 93.69 106 ASP A C 1
ATOM 852 O O . ASP A 1 106 ? 2.386 -11.059 6.889 1.00 93.69 106 ASP A O 1
ATOM 856 N N . ILE A 1 107 ? 1.853 -9.307 8.173 1.00 93.81 107 ILE A N 1
ATOM 857 C CA . ILE A 1 107 ? 0.801 -8.797 7.291 1.00 93.81 107 ILE A CA 1
ATOM 858 C C . ILE A 1 107 ? 1.362 -7.641 6.475 1.00 93.81 107 ILE A C 1
ATOM 860 O O . ILE A 1 107 ? 1.638 -6.561 7.007 1.00 93.81 107 ILE A O 1
ATOM 864 N N . ASP A 1 108 ? 1.436 -7.841 5.170 1.00 88.38 108 ASP A N 1
ATOM 865 C CA . ASP A 1 108 ? 1.814 -6.834 4.194 1.00 88.38 108 ASP A CA 1
ATOM 866 C C . ASP A 1 108 ? 0.773 -6.738 3.065 1.00 88.38 108 ASP A C 1
ATOM 868 O O . ASP A 1 108 ? -0.332 -7.277 3.160 1.00 88.38 108 ASP A O 1
ATOM 872 N N . PHE A 1 109 ? 1.116 -6.007 2.003 1.00 84.00 109 PHE A N 1
ATOM 873 C CA . PHE A 1 109 ? 0.257 -5.862 0.831 1.00 84.00 109 PHE A CA 1
ATOM 874 C C . PHE A 1 109 ? 0.108 -7.154 0.026 1.00 84.00 109 PHE A C 1
ATOM 876 O O . PHE A 1 109 ? -0.858 -7.252 -0.712 1.00 84.00 109 PHE A O 1
ATOM 883 N N . PHE A 1 110 ? 1.021 -8.122 0.142 1.00 79.56 110 PHE A N 1
ATOM 884 C CA . PHE A 1 110 ? 1.047 -9.365 -0.640 1.00 79.56 110 PHE A CA 1
ATOM 885 C C . PHE A 1 110 ? 0.467 -10.563 0.125 1.00 79.56 110 PHE A C 1
ATOM 887 O O . PHE A 1 110 ? 0.464 -11.685 -0.375 1.00 79.56 110 PHE A O 1
ATOM 894 N N . ASN A 1 111 ? -0.040 -10.339 1.336 1.00 78.88 111 ASN A N 1
ATOM 895 C CA . ASN A 1 111 ? -0.652 -11.373 2.150 1.00 78.88 111 ASN A CA 1
ATOM 896 C C . ASN A 1 111 ? -2.081 -11.689 1.668 1.00 78.88 111 ASN A C 1
ATOM 898 O O . ASN A 1 111 ? -3.046 -11.055 2.102 1.00 78.88 111 ASN A O 1
ATOM 902 N N . ASP A 1 112 ? -2.216 -12.719 0.827 1.00 81.31 112 ASP A N 1
ATOM 903 C CA . ASP A 1 112 ? -3.493 -13.178 0.249 1.00 81.31 112 ASP A CA 1
ATOM 904 C C . ASP A 1 112 ? -4.612 -13.370 1.288 1.00 81.31 112 ASP A C 1
ATOM 906 O O . ASP A 1 112 ? -5.789 -13.173 0.995 1.00 81.31 112 ASP A O 1
ATOM 910 N N . LYS A 1 113 ? -4.274 -13.749 2.529 1.00 90.25 113 LYS A N 1
ATOM 911 C CA . LYS A 1 113 ? -5.270 -14.031 3.571 1.00 90.25 113 LYS A CA 1
ATOM 912 C C . LYS A 1 113 ? -6.039 -12.785 4.007 1.00 90.25 113 LYS A C 1
ATOM 914 O O . LYS A 1 113 ? -7.215 -12.891 4.361 1.00 90.25 113 LYS A O 1
ATOM 919 N N . PHE A 1 114 ? -5.363 -11.638 4.054 1.00 92.50 114 PHE A N 1
ATOM 920 C CA . PHE A 1 114 ? -5.924 -10.385 4.560 1.00 92.50 114 PHE A CA 1
ATOM 921 C C . PHE A 1 114 ? -6.257 -9.383 3.453 1.00 92.50 114 PHE A C 1
ATOM 923 O O . PHE A 1 114 ? -6.586 -8.235 3.754 1.00 92.50 114 PHE A O 1
ATOM 930 N N . GLN A 1 115 ? -6.202 -9.818 2.197 1.00 88.75 115 GLN A N 1
ATOM 931 C CA . GLN A 1 115 ? -6.661 -9.051 1.050 1.00 88.75 115 GLN A CA 1
ATOM 932 C C . GLN A 1 115 ? -8.164 -9.223 0.821 1.00 88.75 115 GLN A C 1
ATOM 934 O O . GLN A 1 115 ? -8.751 -10.267 1.118 1.00 88.75 115 GLN A O 1
ATOM 939 N N . ARG A 1 116 ? -8.774 -8.187 0.251 1.00 87.50 116 ARG A N 1
ATOM 940 C CA . ARG A 1 116 ? -10.130 -8.247 -0.292 1.00 87.50 116 ARG A CA 1
ATOM 941 C C . ARG A 1 116 ? -10.164 -8.983 -1.633 1.00 87.50 116 ARG A C 1
ATOM 943 O O . ARG A 1 116 ? -9.340 -8.708 -2.510 1.00 87.50 116 ARG A O 1
ATOM 950 N N . GLU A 1 117 ? -11.154 -9.854 -1.802 1.00 79.50 117 GLU A N 1
ATOM 951 C CA . GLU A 1 117 ? -11.364 -10.697 -2.986 1.00 79.50 117 GLU A CA 1
ATOM 952 C C . GLU A 1 117 ? -11.783 -9.889 -4.223 1.00 79.50 117 GLU A C 1
ATOM 954 O O . GLU A 1 117 ? -11.428 -10.245 -5.344 1.00 79.50 117 GLU A O 1
ATOM 959 N N . ASP A 1 118 ? -12.527 -8.797 -4.033 1.00 68.44 118 ASP A N 1
ATOM 960 C CA . ASP A 1 118 ? -13.071 -7.950 -5.105 1.00 68.44 118 ASP A CA 1
ATOM 961 C C . ASP A 1 118 ? -12.201 -6.723 -5.422 1.00 68.44 118 ASP A C 1
ATOM 963 O O . ASP A 1 118 ? -12.601 -5.834 -6.183 1.00 68.44 118 ASP A O 1
ATOM 967 N N . SER A 1 119 ? -11.014 -6.640 -4.822 1.00 64.44 119 SER A N 1
ATOM 968 C CA . SER A 1 119 ? -10.229 -5.424 -4.908 1.00 64.44 119 SER A CA 1
ATOM 969 C C . SER A 1 119 ? -9.569 -5.280 -6.277 1.00 64.44 119 SER A C 1
ATOM 971 O O . SER A 1 119 ? -8.844 -6.155 -6.745 1.00 64.44 119 SER A O 1
ATOM 973 N N . GLN A 1 120 ? -9.702 -4.089 -6.871 1.00 64.56 120 GLN A N 1
ATOM 974 C CA . GLN A 1 120 ? -8.837 -3.631 -7.972 1.00 64.56 120 GLN A CA 1
ATOM 975 C C . GLN A 1 120 ? -7.339 -3.771 -7.617 1.00 64.56 120 GLN A C 1
ATOM 977 O O . GLN A 1 120 ? -6.477 -3.823 -8.491 1.00 64.56 120 GLN A O 1
ATOM 982 N N . ILE A 1 121 ? -7.043 -3.844 -6.316 1.00 68.06 121 ILE A N 1
ATOM 983 C CA . ILE A 1 121 ? -5.729 -4.080 -5.730 1.00 68.06 121 ILE A CA 1
ATOM 984 C C . ILE A 1 121 ? -5.239 -5.501 -6.012 1.00 68.06 121 ILE A C 1
ATOM 986 O O . ILE A 1 121 ? -4.069 -5.649 -6.332 1.00 68.06 121 ILE A O 1
ATOM 990 N N . SER A 1 122 ? -6.086 -6.533 -5.949 1.00 67.31 122 SER A N 1
ATOM 991 C CA . SER A 1 122 ? -5.673 -7.907 -6.274 1.00 67.31 122 SER A CA 1
ATOM 992 C C . SER A 1 122 ? -5.182 -8.005 -7.723 1.00 67.31 122 SER A C 1
ATOM 994 O O . SER A 1 122 ? -4.121 -8.568 -7.983 1.00 67.31 122 SER A O 1
ATOM 996 N N . ASP A 1 123 ? -5.860 -7.335 -8.660 1.00 69.44 123 ASP A N 1
ATOM 997 C CA . ASP A 1 123 ? -5.400 -7.228 -10.052 1.00 69.44 123 ASP A CA 1
ATOM 998 C C . ASP A 1 123 ? -4.113 -6.388 -10.189 1.00 69.44 123 ASP A C 1
ATOM 1000 O O . ASP A 1 123 ? -3.219 -6.725 -10.975 1.00 69.44 123 ASP A O 1
ATOM 1004 N N . LEU A 1 124 ? -3.999 -5.293 -9.426 1.00 68.62 124 LEU A N 1
ATOM 1005 C CA . LEU A 1 124 ? -2.828 -4.410 -9.418 1.00 68.62 124 LEU A CA 1
ATOM 1006 C C . LEU A 1 124 ? -1.579 -5.115 -8.863 1.00 68.62 124 LEU A C 1
ATOM 1008 O O . LEU A 1 124 ? -0.501 -5.028 -9.452 1.00 68.62 124 LEU A O 1
ATOM 1012 N N . LEU A 1 125 ? -1.730 -5.818 -7.743 1.00 76.00 125 LEU A N 1
ATOM 1013 C CA . LEU A 1 125 ? -0.674 -6.540 -7.043 1.00 76.00 125 LEU A CA 1
ATOM 1014 C C . LEU A 1 125 ? -0.414 -7.917 -7.649 1.00 76.00 125 LEU A C 1
ATOM 1016 O O . LEU A 1 125 ? 0.703 -8.401 -7.546 1.00 76.00 125 LEU A O 1
ATOM 1020 N N . GLY A 1 126 ? -1.371 -8.525 -8.352 1.00 74.19 126 GLY A N 1
ATOM 1021 C CA . GLY A 1 126 ? -1.217 -9.853 -8.956 1.00 74.19 126 GLY A CA 1
ATOM 1022 C C . GLY A 1 126 ? -0.136 -9.930 -10.041 1.00 74.19 126 GLY A C 1
ATOM 1023 O O . GLY A 1 126 ? 0.309 -11.018 -10.408 1.00 74.19 126 GLY A O 1
ATOM 1024 N N . ASN A 1 127 ? 0.318 -8.782 -10.556 1.00 77.00 127 ASN A N 1
ATOM 1025 C CA . ASN A 1 127 ? 1.481 -8.694 -11.439 1.00 77.00 127 ASN A CA 1
ATOM 1026 C C . ASN A 1 127 ? 2.749 -8.207 -10.728 1.00 77.00 127 ASN A C 1
ATOM 1028 O O . ASN A 1 127 ? 3.733 -7.984 -11.422 1.00 77.00 127 ASN A O 1
ATOM 1032 N N . LEU A 1 128 ? 2.753 -8.033 -9.408 1.00 83.44 128 LEU A N 1
ATOM 1033 C CA . LEU A 1 128 ? 3.890 -7.589 -8.602 1.00 83.44 128 LEU A CA 1
ATOM 1034 C C . LEU A 1 128 ? 4.289 -8.690 -7.604 1.00 83.44 128 LEU A C 1
ATOM 1036 O O . LEU A 1 128 ? 3.448 -9.431 -7.112 1.00 83.44 128 LEU A O 1
ATOM 1040 N N . ALA A 1 129 ? 5.576 -8.801 -7.304 1.00 79.50 129 ALA A N 1
ATOM 1041 C CA . ALA A 1 129 ? 6.111 -9.681 -6.270 1.00 79.50 129 ALA A CA 1
ATOM 1042 C C . ALA A 1 129 ? 7.259 -8.982 -5.539 1.00 79.50 129 ALA A C 1
ATOM 1044 O O . ALA A 1 129 ? 7.954 -8.153 -6.129 1.00 79.50 129 ALA 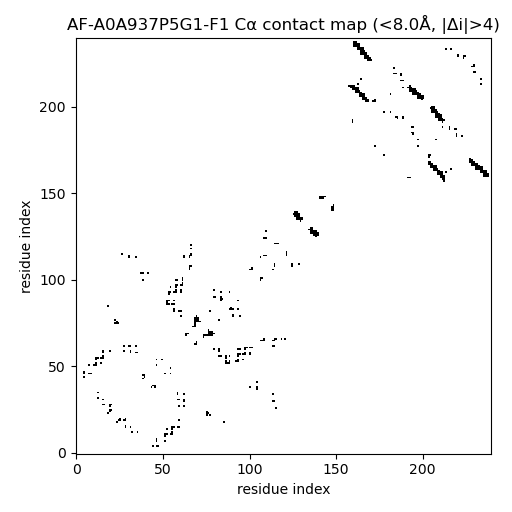A O 1
ATOM 1045 N N . MET A 1 130 ? 7.462 -9.319 -4.267 1.00 81.94 130 MET A N 1
ATOM 1046 C CA . MET A 1 130 ? 8.614 -8.856 -3.494 1.00 81.94 130 MET A CA 1
ATOM 1047 C C . MET A 1 130 ? 9.749 -9.888 -3.576 1.00 81.94 130 MET A C 1
ATOM 1049 O O . MET A 1 130 ? 9.506 -11.078 -3.381 1.00 81.94 130 MET A O 1
ATOM 1053 N N . THR A 1 131 ? 10.972 -9.456 -3.892 1.00 79.06 131 THR A N 1
ATOM 1054 C CA . THR A 1 131 ? 12.167 -10.319 -3.871 1.00 79.06 131 THR A CA 1
ATOM 1055 C C . THR A 1 131 ? 12.642 -10.566 -2.438 1.00 79.06 131 THR A C 1
ATOM 1057 O O . THR A 1 131 ? 12.234 -9.863 -1.513 1.00 79.06 131 THR A O 1
ATOM 1060 N N . GLU A 1 132 ? 13.541 -11.535 -2.241 1.00 76.94 132 GLU A N 1
ATOM 1061 C CA . GLU A 1 132 ? 14.130 -11.814 -0.920 1.00 76.94 132 GLU A CA 1
ATOM 1062 C C . GLU A 1 132 ? 14.927 -10.616 -0.367 1.00 76.94 132 GLU A C 1
ATOM 1064 O O . GLU A 1 132 ? 15.025 -10.423 0.843 1.00 76.94 132 GLU A O 1
ATOM 1069 N N . GLU A 1 133 ? 15.449 -9.765 -1.252 1.00 78.12 133 GLU A N 1
ATOM 1070 C CA . GLU A 1 133 ? 16.151 -8.521 -0.931 1.00 78.12 133 GLU A CA 1
ATOM 1071 C C . GLU A 1 133 ? 15.201 -7.330 -0.691 1.00 78.12 133 GLU A C 1
ATOM 1073 O O . GLU A 1 133 ? 15.659 -6.229 -0.386 1.00 78.12 133 GLU A O 1
ATOM 1078 N N . GLY A 1 134 ? 13.882 -7.532 -0.807 1.00 74.12 134 GLY A N 1
ATOM 1079 C CA . GLY A 1 134 ? 12.854 -6.532 -0.506 1.00 74.12 134 GLY A CA 1
ATOM 1080 C C . GLY A 1 134 ? 12.463 -5.616 -1.671 1.00 74.12 134 GLY A C 1
ATOM 1081 O O . GLY A 1 134 ? 11.777 -4.614 -1.455 1.00 74.12 134 GLY A O 1
ATOM 1082 N N . PHE A 1 135 ? 12.869 -5.921 -2.907 1.00 78.19 135 PHE A N 1
ATOM 1083 C CA . PHE A 1 135 ? 12.463 -5.141 -4.080 1.00 78.19 135 PHE A CA 1
ATOM 1084 C C . PHE A 1 135 ? 11.087 -5.572 -4.585 1.00 78.19 135 PHE A C 1
ATOM 1086 O O . PHE A 1 135 ? 10.820 -6.761 -4.712 1.00 78.19 135 PHE A O 1
ATOM 1093 N N . ILE A 1 136 ? 10.225 -4.615 -4.941 1.00 81.62 136 ILE A N 1
ATOM 1094 C CA . ILE A 1 136 ? 8.954 -4.909 -5.618 1.00 81.62 136 ILE A CA 1
ATOM 1095 C C . ILE A 1 136 ? 9.202 -4.932 -7.126 1.00 81.62 136 ILE A C 1
ATOM 1097 O O . ILE A 1 136 ? 9.521 -3.905 -7.727 1.00 81.62 136 ILE A O 1
ATOM 1101 N N . VAL A 1 137 ? 9.034 -6.099 -7.741 1.00 81.69 137 VAL A N 1
ATOM 1102 C CA . VAL A 1 137 ? 9.262 -6.336 -9.169 1.00 81.69 137 VAL A CA 1
ATOM 1103 C C . VAL A 1 137 ? 7.994 -6.842 -9.845 1.00 81.69 137 VAL A C 1
ATOM 1105 O O . VAL A 1 137 ? 7.179 -7.513 -9.212 1.00 81.69 137 VAL A O 1
ATOM 1108 N N . PRO A 1 138 ? 7.790 -6.559 -11.138 1.00 81.31 138 PRO A N 1
ATOM 1109 C CA . PRO A 1 138 ? 6.676 -7.143 -11.850 1.00 81.31 138 PRO A CA 1
ATOM 1110 C C . PRO A 1 138 ? 6.940 -8.620 -12.180 1.00 81.31 138 PRO A C 1
ATOM 1112 O O . PRO A 1 138 ? 7.966 -8.966 -12.759 1.00 81.31 138 PRO A O 1
ATOM 1115 N N . VAL A 1 139 ? 5.974 -9.489 -11.887 1.00 78.75 139 VAL A N 1
ATOM 1116 C CA . VAL A 1 139 ? 5.991 -10.923 -12.234 1.00 78.75 139 VAL A CA 1
ATOM 1117 C C . VAL A 1 139 ? 5.966 -11.123 -13.752 1.00 78.75 139 VAL A C 1
ATOM 1119 O O . VAL A 1 139 ? 6.487 -12.106 -14.278 1.00 78.75 139 VAL A O 1
ATOM 1122 N N . LYS A 1 140 ? 5.354 -10.183 -14.482 1.00 75.31 140 LYS A N 1
ATOM 1123 C CA . LYS A 1 140 ? 5.326 -10.160 -15.948 1.00 75.31 140 LYS A CA 1
ATOM 1124 C C . LYS A 1 140 ? 5.841 -8.813 -16.446 1.00 75.31 140 LYS A C 1
ATOM 1126 O O . LYS A 1 140 ? 5.368 -7.788 -15.961 1.00 75.31 140 LYS A O 1
ATOM 1131 N N . PRO A 1 141 ? 6.735 -8.777 -17.448 1.00 66.81 141 PRO A N 1
ATOM 1132 C CA . PRO A 1 141 ? 7.247 -7.521 -17.979 1.00 66.81 141 PRO A CA 1
ATOM 1133 C C . PRO A 1 141 ? 6.103 -6.627 -18.470 1.00 66.81 141 PRO A C 1
ATOM 1135 O O . PRO A 1 141 ? 5.220 -7.066 -19.218 1.00 66.81 141 PRO A O 1
ATOM 1138 N N . PHE A 1 142 ? 6.118 -5.357 -18.056 1.00 59.53 142 PHE A N 1
ATOM 1139 C CA . PHE A 1 142 ? 5.148 -4.373 -18.523 1.00 59.53 142 PHE A CA 1
ATOM 1140 C C . PHE A 1 142 ? 5.289 -4.182 -20.036 1.00 59.53 142 PHE A C 1
ATOM 1142 O O . PHE A 1 142 ? 6.360 -3.850 -20.545 1.00 59.53 142 PHE A O 1
ATOM 1149 N N . LYS A 1 143 ? 4.187 -4.333 -20.775 1.00 56.22 143 LYS A N 1
ATOM 1150 C CA . LYS A 1 143 ? 4.150 -4.006 -22.206 1.00 56.22 143 LYS A CA 1
ATOM 1151 C C . LYS A 1 143 ? 4.019 -2.495 -22.384 1.00 56.22 143 LYS A C 1
ATOM 1153 O O . LYS A 1 143 ? 2.928 -1.976 -22.607 1.00 56.22 143 LYS A O 1
ATOM 1158 N N . VAL A 1 144 ? 5.130 -1.771 -22.308 1.00 51.84 144 VAL A N 1
ATOM 1159 C CA . VAL A 1 144 ? 5.161 -0.346 -22.662 1.00 51.84 144 VAL A CA 1
ATOM 1160 C C . VAL A 1 144 ? 5.311 -0.240 -24.177 1.00 51.84 144 VAL A C 1
ATOM 1162 O O . VAL A 1 144 ? 6.305 -0.707 -24.722 1.00 51.84 144 VAL A O 1
ATOM 1165 N N . LYS A 1 145 ? 4.299 0.326 -24.861 1.00 51.66 145 LYS A N 1
ATOM 1166 C CA . LYS A 1 145 ? 4.259 0.635 -26.313 1.00 51.66 145 LYS A CA 1
ATOM 1167 C C . LYS A 1 145 ? 5.322 -0.108 -27.150 1.00 51.66 145 LYS A C 1
ATOM 1169 O O . LYS A 1 145 ? 6.282 0.495 -27.623 1.00 51.66 145 LYS A O 1
ATOM 1174 N N . ASN A 1 146 ? 5.120 -1.411 -27.349 1.00 46.97 146 ASN A N 1
ATOM 1175 C CA . ASN A 1 146 ? 5.879 -2.254 -28.281 1.00 46.97 146 ASN A CA 1
ATOM 1176 C C . ASN A 1 146 ? 7.415 -2.232 -28.129 1.00 46.97 146 ASN A C 1
ATOM 1178 O O . ASN A 1 146 ? 8.127 -2.322 -29.130 1.00 46.97 146 ASN A O 1
ATOM 1182 N N . LYS A 1 147 ? 7.937 -2.146 -26.904 1.00 50.03 147 LYS A N 1
ATOM 1183 C CA . LYS A 1 147 ? 9.311 -2.555 -26.598 1.00 50.03 147 LYS A CA 1
ATOM 1184 C C . LYS A 1 147 ? 9.302 -3.481 -25.392 1.00 50.03 147 LYS A C 1
ATOM 1186 O O . LYS A 1 147 ? 8.741 -3.132 -24.357 1.00 50.03 147 LYS A O 1
ATOM 1191 N N . GLU A 1 148 ? 9.909 -4.653 -25.547 1.00 45.31 148 GLU A N 1
ATOM 1192 C CA . GLU A 1 148 ? 10.373 -5.425 -24.398 1.00 45.31 148 GLU A CA 1
ATOM 1193 C C . GLU A 1 148 ? 11.382 -4.542 -23.660 1.00 45.31 148 GLU A C 1
ATOM 1195 O O . GLU A 1 148 ? 12.330 -4.030 -24.259 1.00 45.31 148 GLU A O 1
ATOM 1200 N N . VAL A 1 149 ? 11.101 -4.258 -22.393 1.00 51.06 149 VAL A N 1
ATOM 1201 C CA . VAL A 1 149 ? 12.065 -3.609 -21.513 1.00 51.06 149 VAL A CA 1
ATOM 1202 C C . VAL A 1 149 ? 12.919 -4.742 -20.957 1.00 51.06 149 VAL A C 1
ATOM 1204 O O . VAL A 1 149 ? 12.448 -5.504 -20.118 1.00 51.06 149 VAL A O 1
ATOM 1207 N N . GLU A 1 150 ? 14.137 -4.894 -21.475 1.00 47.66 150 GLU A N 1
ATOM 1208 C CA . GLU A 1 150 ? 15.175 -5.655 -20.780 1.00 47.66 150 GLU A CA 1
ATOM 1209 C C . GLU A 1 150 ? 15.522 -4.893 -19.501 1.00 47.66 150 GLU A C 1
ATOM 1211 O O . GLU A 1 150 ? 15.808 -3.692 -19.543 1.00 47.66 150 GLU A O 1
ATOM 1216 N N . PHE A 1 151 ? 15.459 -5.582 -18.363 1.00 44.94 151 PHE A N 1
ATOM 1217 C CA . PHE A 1 151 ? 16.080 -5.099 -17.140 1.00 44.94 151 PHE A CA 1
ATOM 1218 C C . PHE A 1 151 ? 17.582 -5.051 -17.412 1.00 44.94 151 PHE A C 1
ATOM 1220 O O . PHE A 1 151 ? 18.232 -6.087 -17.517 1.00 44.94 151 PHE A O 1
ATOM 1227 N N . VAL A 1 152 ? 18.107 -3.848 -17.620 1.00 50.38 152 VAL A N 1
ATOM 1228 C CA . VAL A 1 152 ? 19.547 -3.617 -17.605 1.00 50.38 152 VAL A CA 1
ATOM 1229 C C . VAL A 1 152 ? 19.905 -3.669 -16.128 1.00 50.38 152 VAL A C 1
ATOM 1231 O O . VAL A 1 152 ? 19.461 -2.799 -15.376 1.00 50.38 152 VAL A O 1
ATOM 1234 N N . GLU A 1 153 ? 20.596 -4.729 -15.699 1.00 48.09 153 GLU A N 1
ATOM 1235 C CA . GLU A 1 153 ? 21.308 -4.704 -14.420 1.00 48.09 153 GLU A CA 1
ATOM 1236 C C . GLU A 1 153 ? 22.077 -3.379 -14.387 1.00 48.09 153 GLU A C 1
ATOM 1238 O O . GLU A 1 153 ? 22.669 -3.002 -15.399 1.00 48.09 153 GLU A O 1
ATOM 1243 N N . GLU A 1 154 ? 21.971 -2.600 -13.306 1.00 45.84 154 GLU A N 1
ATOM 1244 C CA . GLU A 1 154 ? 22.833 -1.429 -13.148 1.00 45.84 154 GLU A CA 1
ATOM 1245 C C . GLU A 1 154 ? 24.271 -1.950 -13.157 1.00 45.84 154 GLU A C 1
ATOM 1247 O O . GLU A 1 154 ? 24.766 -2.423 -12.136 1.00 45.84 154 GLU A O 1
ATOM 1252 N N . ASP A 1 155 ? 24.899 -1.941 -14.338 1.00 50.66 155 ASP A N 1
ATOM 1253 C CA . ASP A 1 155 ? 26.307 -2.256 -14.505 1.00 50.66 155 ASP A CA 1
ATOM 1254 C C . ASP A 1 155 ? 27.040 -1.369 -13.495 1.00 50.66 155 ASP A C 1
ATOM 1256 O O . ASP A 1 155 ? 26.911 -0.139 -13.555 1.00 50.66 155 ASP A O 1
ATOM 1260 N N . GLU A 1 156 ? 27.753 -1.978 -12.538 1.00 54.31 156 GLU A N 1
ATOM 1261 C CA . GLU A 1 156 ? 28.699 -1.269 -11.675 1.00 54.31 156 GLU A CA 1
ATOM 1262 C C . GLU A 1 156 ? 29.438 -0.254 -12.555 1.00 54.31 156 GLU A C 1
ATOM 1264 O O . GLU A 1 156 ? 30.010 -0.654 -13.569 1.00 54.31 156 GLU A O 1
ATOM 1269 N N . GLU A 1 157 ? 29.358 1.052 -12.255 1.00 59.53 157 GLU A N 1
ATOM 1270 C CA . GLU A 1 157 ? 29.944 2.084 -13.120 1.00 59.53 157 GLU A CA 1
ATOM 1271 C C . GLU A 1 157 ? 31.446 1.811 -13.300 1.00 59.53 157 GLU A C 1
ATOM 1273 O O . GLU A 1 157 ? 32.272 2.208 -12.475 1.00 59.53 157 GLU A O 1
ATOM 1278 N N . GLU A 1 158 ? 31.808 1.123 -14.388 1.00 70.44 158 GLU A N 1
ATOM 1279 C CA . GLU A 1 158 ? 33.190 0.763 -14.670 1.00 70.44 158 GLU A CA 1
ATOM 1280 C C . GLU A 1 158 ? 34.004 2.054 -14.759 1.00 70.44 158 GLU A C 1
ATOM 1282 O O . GLU A 1 158 ? 33.707 2.956 -15.556 1.00 70.44 158 GLU A O 1
ATOM 1287 N N . LEU A 1 159 ? 35.032 2.171 -13.918 1.00 83.75 159 LEU A N 1
ATOM 1288 C CA . LEU A 1 159 ? 35.937 3.310 -13.970 1.00 83.75 159 LEU A CA 1
ATOM 1289 C C . LEU A 1 159 ? 36.681 3.301 -15.317 1.00 83.75 159 LEU A C 1
ATOM 1291 O O . LEU A 1 159 ? 37.061 2.240 -15.813 1.00 83.75 159 LEU A O 1
ATOM 1295 N N . PRO A 1 160 ? 36.909 4.469 -15.940 1.00 90.12 160 PRO A N 1
ATOM 1296 C CA . PRO A 1 160 ? 37.649 4.517 -17.188 1.00 90.12 160 PRO A CA 1
ATOM 1297 C C . PRO A 1 160 ? 39.103 4.084 -16.961 1.00 90.12 160 PRO A C 1
ATOM 1299 O O . PRO A 1 160 ? 39.772 4.530 -16.024 1.00 90.12 160 PRO A O 1
ATOM 1302 N N . GLU A 1 161 ? 39.606 3.247 -17.865 1.00 92.81 161 GLU A N 1
ATOM 1303 C CA . GLU A 1 161 ? 40.979 2.737 -17.863 1.00 92.81 161 GLU A CA 1
ATOM 1304 C C . GLU A 1 161 ? 41.644 2.982 -19.222 1.00 92.81 161 GLU A C 1
ATOM 1306 O O . GLU A 1 161 ? 41.051 3.559 -20.135 1.00 92.81 161 GLU A O 1
ATOM 1311 N N . ASN A 1 162 ? 42.916 2.608 -19.359 1.00 94.88 162 ASN A N 1
ATOM 1312 C CA . ASN A 1 162 ? 43.645 2.776 -20.611 1.00 94.88 162 ASN A CA 1
ATOM 1313 C C . ASN A 1 162 ? 43.463 1.546 -21.501 1.00 94.88 162 ASN A C 1
ATOM 1315 O O . ASN A 1 162 ? 43.777 0.436 -21.090 1.00 94.88 162 ASN A O 1
ATOM 1319 N N . TYR A 1 163 ? 43.040 1.754 -22.744 1.00 94.94 163 TYR A N 1
ATOM 1320 C CA . TYR A 1 163 ? 42.757 0.692 -23.701 1.00 94.94 163 TYR A CA 1
ATOM 1321 C C . TYR A 1 163 ? 43.427 0.936 -25.055 1.00 94.94 163 TYR A C 1
ATOM 1323 O O . TYR A 1 163 ? 43.665 2.077 -25.474 1.00 94.94 163 TYR A O 1
ATOM 1331 N N . ILE A 1 164 ? 43.687 -0.162 -25.768 1.00 95.56 164 ILE A N 1
ATOM 1332 C CA . ILE A 1 164 ? 44.096 -0.181 -27.174 1.00 95.56 164 ILE A CA 1
ATOM 1333 C C . ILE A 1 164 ? 43.008 -0.867 -27.992 1.00 95.56 164 ILE A C 1
ATOM 1335 O O . ILE A 1 164 ? 42.710 -2.033 -27.764 1.00 95.56 164 ILE A O 1
ATOM 1339 N N . ILE A 1 165 ? 42.472 -0.174 -28.991 1.00 95.69 165 ILE A N 1
ATOM 1340 C CA . ILE A 1 165 ? 41.625 -0.774 -30.024 1.00 95.69 165 ILE A CA 1
ATOM 1341 C C . ILE A 1 165 ? 42.528 -1.219 -31.168 1.00 95.69 165 ILE A C 1
ATOM 1343 O O . ILE A 1 165 ? 43.262 -0.394 -31.725 1.00 95.69 165 ILE A O 1
ATOM 1347 N N . ILE A 1 166 ? 42.452 -2.495 -31.533 1.00 94.06 166 ILE A N 1
ATOM 1348 C CA . ILE A 1 166 ? 43.181 -3.069 -32.662 1.00 94.06 166 ILE A CA 1
ATOM 1349 C C . ILE A 1 166 ? 42.248 -3.107 -33.870 1.00 94.06 166 ILE A C 1
ATOM 1351 O O . ILE A 1 166 ? 41.250 -3.826 -33.880 1.00 94.06 166 ILE A O 1
ATOM 1355 N N . LEU A 1 167 ? 42.570 -2.307 -34.885 1.00 93.06 167 LEU A N 1
ATOM 1356 C CA . LEU A 1 167 ? 41.831 -2.241 -36.140 1.00 93.06 167 LEU A CA 1
ATOM 1357 C C . LEU A 1 167 ? 42.629 -2.877 -37.273 1.00 93.06 167 LEU A C 1
ATOM 1359 O O . LEU A 1 167 ? 43.798 -2.546 -37.490 1.00 93.06 167 LEU A O 1
ATOM 1363 N N . GLU A 1 168 ? 41.950 -3.685 -38.073 1.00 91.12 168 GLU A N 1
ATOM 1364 C CA . GLU A 1 168 ? 42.443 -4.155 -39.364 1.00 91.12 168 GLU A CA 1
ATOM 1365 C C . GLU A 1 168 ? 41.668 -3.514 -40.513 1.00 91.12 168 GLU A C 1
ATOM 1367 O O . GLU A 1 168 ? 40.529 -3.066 -40.360 1.00 91.12 168 GLU A O 1
ATOM 1372 N N . SER A 1 169 ? 42.305 -3.455 -41.682 1.00 88.31 169 SER A N 1
ATOM 1373 C CA . SER A 1 169 ? 41.706 -2.940 -42.907 1.00 88.31 169 SER A CA 1
ATOM 1374 C C . SER A 1 169 ? 41.974 -3.879 -44.071 1.00 88.31 169 SER A C 1
ATOM 1376 O O . SER A 1 169 ? 43.086 -4.376 -44.241 1.00 88.31 169 SER A O 1
ATOM 1378 N N . LYS A 1 170 ? 40.972 -4.057 -44.938 1.00 85.19 170 LYS A N 1
ATOM 1379 C CA . LYS A 1 170 ? 41.126 -4.819 -46.193 1.00 85.19 170 LYS A CA 1
ATOM 1380 C C . LYS A 1 170 ? 42.056 -4.134 -47.203 1.00 85.19 170 LYS A C 1
ATOM 1382 O O . LYS A 1 170 ? 42.543 -4.784 -48.123 1.00 85.19 170 LYS A O 1
ATOM 1387 N N . TYR A 1 171 ? 42.279 -2.828 -47.053 1.00 86.31 171 TYR A N 1
ATOM 1388 C CA . TYR A 1 171 ? 43.087 -2.007 -47.958 1.00 86.31 171 TYR A CA 1
ATOM 1389 C C . TYR A 1 171 ? 44.108 -1.160 -47.186 1.00 86.31 171 TYR A C 1
ATOM 1391 O O . TYR A 1 171 ? 43.885 -0.870 -46.008 1.00 86.31 171 TYR A O 1
ATOM 1399 N N . PRO A 1 172 ? 45.193 -0.696 -47.835 1.00 86.62 172 PRO A N 1
ATOM 1400 C CA . PRO A 1 172 ? 46.163 0.192 -47.199 1.00 86.62 172 PRO A CA 1
ATOM 1401 C C . PRO A 1 172 ? 45.505 1.437 -46.591 1.00 86.62 172 PRO A C 1
ATOM 1403 O O . PRO A 1 172 ? 44.773 2.154 -47.276 1.00 86.62 172 PRO A O 1
ATOM 1406 N N . ILE A 1 173 ? 45.795 1.694 -45.315 1.00 88.38 173 ILE A N 1
ATOM 1407 C CA . ILE A 1 173 ? 45.230 2.808 -44.546 1.00 88.38 173 ILE A CA 1
ATOM 1408 C C . ILE A 1 173 ? 45.953 4.103 -44.925 1.00 88.38 173 ILE A C 1
ATOM 1410 O O . ILE A 1 173 ? 47.169 4.218 -44.756 1.00 88.38 173 ILE A O 1
ATOM 1414 N N . LYS A 1 174 ? 45.216 5.096 -45.431 1.00 90.19 174 LYS A N 1
ATOM 1415 C CA . LYS A 1 174 ? 45.756 6.423 -45.759 1.00 90.19 174 LYS A CA 1
ATOM 1416 C C . LYS A 1 174 ? 45.584 7.374 -44.577 1.00 90.19 174 LYS A C 1
ATOM 1418 O O . LYS A 1 174 ? 44.699 7.200 -43.745 1.00 90.19 174 LYS A O 1
ATOM 1423 N N . ASN A 1 175 ? 46.350 8.466 -44.560 1.00 88.88 175 ASN A N 1
ATOM 1424 C CA . ASN A 1 175 ? 46.224 9.499 -43.519 1.00 88.88 175 ASN A CA 1
ATOM 1425 C C . ASN A 1 175 ? 44.792 10.049 -43.387 1.00 88.88 175 ASN A C 1
ATOM 1427 O O . ASN A 1 175 ? 44.329 10.289 -42.278 1.00 88.88 175 ASN A O 1
ATOM 1431 N N . ALA A 1 176 ? 44.069 10.203 -44.502 1.00 88.06 176 ALA A N 1
ATOM 1432 C CA . ALA A 1 176 ? 42.673 10.641 -44.486 1.00 88.06 176 ALA A CA 1
ATOM 1433 C C . ALA A 1 176 ? 41.753 9.668 -43.726 1.00 88.06 176 ALA A C 1
ATOM 1435 O O . ALA A 1 176 ? 40.860 10.110 -43.002 1.00 88.06 176 ALA A O 1
ATOM 1436 N N . ASP A 1 177 ? 42.001 8.362 -43.848 1.00 90.62 177 ASP A N 1
ATOM 1437 C CA . ASP A 1 177 ? 41.239 7.341 -43.135 1.00 90.62 177 ASP A CA 1
ATOM 1438 C C . ASP A 1 177 ? 41.510 7.416 -41.630 1.00 90.62 177 ASP A C 1
ATOM 1440 O O . ASP A 1 177 ? 40.577 7.363 -40.834 1.00 90.62 177 ASP A O 1
ATOM 1444 N N . ILE A 1 178 ? 42.773 7.630 -41.239 1.00 92.06 178 ILE A N 1
ATOM 1445 C CA . ILE A 1 178 ? 43.168 7.798 -39.834 1.00 92.06 178 ILE A CA 1
ATOM 1446 C C . ILE A 1 178 ? 42.433 8.992 -39.216 1.00 92.06 178 ILE A C 1
ATOM 1448 O O . ILE A 1 178 ? 41.775 8.832 -38.191 1.00 92.06 178 ILE A O 1
ATOM 1452 N N . TYR A 1 179 ? 42.454 10.164 -39.861 1.00 92.69 179 TYR A N 1
ATOM 1453 C CA . TYR A 1 179 ? 41.735 11.342 -39.357 1.00 92.69 179 TYR A CA 1
ATOM 1454 C C . TYR A 1 179 ? 40.231 11.096 -39.216 1.00 92.69 179 TYR A C 1
ATOM 1456 O O . TYR A 1 179 ? 39.613 11.539 -38.246 1.00 92.69 179 TYR A O 1
ATOM 1464 N N . GLN A 1 180 ? 39.635 10.373 -40.166 1.00 92.81 180 GLN A N 1
ATOM 1465 C CA . GLN A 1 180 ? 38.220 10.037 -40.106 1.00 92.81 180 GLN A CA 1
ATOM 1466 C C . GLN A 1 180 ? 37.907 9.079 -38.950 1.00 92.81 180 GLN A C 1
ATOM 1468 O O . GLN A 1 180 ? 36.911 9.273 -38.253 1.00 92.81 180 GLN A O 1
ATOM 1473 N N . LEU A 1 181 ? 38.744 8.065 -38.732 1.00 93.75 181 LEU A N 1
ATOM 1474 C CA . LEU A 1 181 ? 38.597 7.118 -37.629 1.00 93.75 181 LEU A CA 1
ATOM 1475 C C . LEU A 1 181 ? 38.761 7.812 -36.276 1.00 93.75 181 LEU A C 1
ATOM 1477 O O . LEU A 1 181 ? 37.932 7.609 -35.393 1.00 93.75 181 LEU A O 1
ATOM 1481 N N . GLU A 1 182 ? 39.753 8.693 -36.130 1.00 95.31 182 GLU A N 1
ATOM 1482 C CA . GLU A 1 182 ? 39.925 9.490 -34.913 1.00 95.31 182 GLU A CA 1
ATOM 1483 C C . GLU A 1 182 ? 38.711 10.366 -34.622 1.00 95.31 182 GLU A C 1
ATOM 1485 O O . GLU A 1 182 ? 38.266 10.442 -33.479 1.00 95.31 182 GLU A O 1
ATOM 1490 N N . TYR A 1 183 ? 38.170 11.031 -35.644 1.00 95.31 183 TYR A N 1
ATOM 1491 C CA . TYR A 1 183 ? 36.980 11.860 -35.497 1.00 95.31 183 TYR A CA 1
ATOM 1492 C C . TYR A 1 183 ? 35.774 11.031 -35.040 1.00 95.31 183 TYR A C 1
ATOM 1494 O O . TYR A 1 183 ? 35.086 11.396 -34.084 1.00 95.31 183 TYR A O 1
ATOM 1502 N N . LEU A 1 184 ? 35.540 9.887 -35.688 1.00 94.50 184 LEU A N 1
ATOM 1503 C CA . LEU A 1 184 ? 34.443 8.989 -35.335 1.00 94.50 184 LEU A CA 1
ATOM 1504 C C . LEU A 1 184 ? 34.603 8.440 -33.920 1.00 94.50 184 LEU A C 1
ATOM 1506 O O . LEU A 1 184 ? 33.617 8.396 -33.185 1.00 94.50 184 LEU A O 1
ATOM 1510 N N . PHE A 1 185 ? 35.820 8.092 -33.513 1.00 96.56 185 PHE A N 1
ATOM 1511 C CA . PHE A 1 185 ? 36.073 7.599 -32.169 1.00 96.56 185 PHE A CA 1
ATOM 1512 C C . PHE A 1 185 ? 35.896 8.695 -31.111 1.00 96.56 185 PHE A C 1
ATOM 1514 O O . PHE A 1 185 ? 35.149 8.518 -30.157 1.00 96.56 185 PHE A O 1
ATOM 1521 N N . LYS A 1 186 ? 36.468 9.887 -31.318 1.00 96.06 186 LYS A N 1
ATOM 1522 C CA . LYS A 1 186 ? 36.271 11.040 -30.418 1.00 96.06 186 LYS A CA 1
ATOM 1523 C C . LYS A 1 186 ? 34.790 11.387 -30.240 1.00 96.06 186 LYS A C 1
ATOM 1525 O O . LYS A 1 186 ? 34.388 11.793 -29.160 1.00 96.06 186 LYS A O 1
ATOM 1530 N N . SER A 1 187 ? 33.967 11.182 -31.272 1.00 95.31 187 SER A N 1
ATOM 1531 C CA . SER A 1 187 ? 32.522 11.440 -31.215 1.00 95.31 187 SER A CA 1
ATOM 1532 C C . SER A 1 187 ? 31.708 10.450 -30.368 1.00 95.31 187 SER A C 1
ATOM 1534 O O . SER A 1 187 ? 30.500 10.645 -30.233 1.00 95.31 187 SER A O 1
ATOM 1536 N N . VAL A 1 188 ? 32.307 9.357 -29.880 1.00 95.12 188 VAL A N 1
ATOM 1537 C CA . VAL A 1 188 ? 31.636 8.393 -28.985 1.00 95.12 188 VAL A CA 1
ATOM 1538 C C . VAL A 1 188 ? 32.116 8.475 -27.535 1.00 95.12 188 VAL A C 1
ATOM 1540 O O . VAL A 1 188 ? 31.536 7.794 -26.693 1.00 95.12 188 VAL A O 1
ATOM 1543 N N . LEU A 1 189 ? 33.141 9.287 -27.258 1.00 93.75 189 LEU A N 1
ATOM 1544 C CA . LEU A 1 189 ? 33.707 9.469 -25.923 1.00 93.75 189 LEU A CA 1
ATOM 1545 C C . LEU A 1 189 ? 32.871 10.435 -25.077 1.00 93.75 189 LEU A C 1
ATOM 1547 O O . LEU A 1 189 ? 32.276 11.387 -25.590 1.00 93.75 189 LEU A O 1
ATOM 1551 N N . GLU A 1 190 ? 32.865 10.195 -23.771 1.00 92.69 190 GLU A N 1
ATOM 1552 C CA . GLU A 1 190 ? 32.252 11.058 -22.760 1.00 92.69 190 GLU A CA 1
ATOM 1553 C C . GLU A 1 190 ? 33.239 12.086 -22.186 1.00 92.69 190 GLU A C 1
ATOM 1555 O O . GLU A 1 190 ? 34.401 12.165 -22.582 1.00 92.69 190 GLU A O 1
ATOM 1560 N N . LYS A 1 191 ? 32.753 12.954 -21.289 1.00 91.00 191 LYS A N 1
ATOM 1561 C CA . LYS A 1 191 ? 33.520 14.102 -20.773 1.00 91.00 191 LYS A CA 1
ATOM 1562 C C . LYS A 1 191 ? 34.756 13.694 -19.964 1.00 91.00 191 LYS A C 1
ATOM 1564 O O . LYS A 1 191 ? 35.730 14.444 -19.934 1.00 91.00 191 LYS A O 1
ATOM 1569 N N . ASP A 1 192 ? 34.690 12.556 -19.284 1.00 92.69 192 ASP A N 1
ATOM 1570 C CA . ASP A 1 192 ? 35.748 11.968 -18.459 1.00 92.69 192 ASP A CA 1
ATOM 1571 C C . ASP A 1 192 ? 36.711 11.074 -19.261 1.00 92.69 192 ASP A C 1
ATOM 1573 O O . ASP A 1 192 ? 37.742 10.648 -18.741 1.00 92.69 192 ASP A O 1
ATOM 1577 N N . GLU A 1 193 ? 36.441 10.856 -20.548 1.00 94.81 193 GLU A N 1
ATOM 1578 C CA . GLU A 1 193 ? 37.201 9.963 -21.418 1.00 94.81 193 GLU A CA 1
ATOM 1579 C C . GLU A 1 193 ? 38.052 10.742 -22.425 1.00 94.81 193 GLU A C 1
ATOM 1581 O O . GLU A 1 193 ? 37.745 11.868 -22.827 1.00 94.81 193 GLU A O 1
ATOM 1586 N N . LYS A 1 194 ? 39.180 10.160 -22.837 1.00 95.94 194 LYS A N 1
ATOM 1587 C CA . LYS A 1 194 ? 40.179 10.856 -23.652 1.00 95.94 194 LYS A CA 1
ATOM 1588 C C . LYS A 1 194 ? 40.770 9.954 -24.717 1.00 95.94 194 LYS A C 1
ATOM 1590 O O . LYS A 1 194 ? 41.438 8.968 -24.424 1.00 95.94 194 LYS A O 1
ATOM 1595 N N . PHE A 1 195 ? 40.635 10.371 -25.971 1.00 96.81 195 PHE A N 1
ATOM 1596 C CA . PHE A 1 195 ? 41.492 9.872 -27.040 1.00 96.81 195 PHE A CA 1
ATOM 1597 C C . PHE A 1 195 ? 42.939 10.303 -26.775 1.00 96.81 195 PHE A C 1
ATOM 1599 O O . PHE A 1 195 ? 43.191 11.475 -26.493 1.00 96.81 195 PHE A O 1
ATOM 1606 N N . GLN A 1 196 ? 43.886 9.377 -26.910 1.00 95.56 196 GLN A N 1
ATOM 1607 C CA . GLN A 1 196 ? 45.303 9.645 -26.673 1.00 95.56 196 GLN A CA 1
ATOM 1608 C C . GLN A 1 196 ? 46.075 9.786 -27.984 1.00 95.56 196 GLN A C 1
ATOM 1610 O O . GLN A 1 196 ? 46.691 10.821 -28.228 1.00 95.56 196 GLN A O 1
ATOM 1615 N N . LYS A 1 197 ? 46.063 8.748 -28.829 1.00 95.50 197 LYS A N 1
ATOM 1616 C CA . LYS A 1 197 ? 46.777 8.729 -30.117 1.00 95.50 197 LYS A CA 1
ATOM 1617 C C . LYS A 1 197 ? 46.315 7.579 -31.007 1.00 95.50 197 LYS A C 1
ATOM 1619 O O . LYS A 1 197 ? 45.728 6.612 -30.529 1.00 95.50 197 LYS A O 1
ATOM 1624 N N . SER A 1 198 ? 46.667 7.655 -32.285 1.00 94.56 198 SER A N 1
ATOM 1625 C CA . SER A 1 198 ? 46.572 6.554 -33.243 1.00 94.56 198 SER A CA 1
ATOM 1626 C C . SER A 1 198 ? 47.974 6.176 -33.748 1.00 94.56 198 SER A C 1
ATOM 1628 O O . SER A 1 198 ? 48.871 7.022 -33.810 1.00 94.56 198 SER A O 1
ATOM 1630 N N . LYS A 1 199 ? 48.218 4.895 -34.046 1.00 94.00 199 LYS A N 1
ATOM 1631 C CA . LYS A 1 199 ? 49.516 4.409 -34.541 1.00 94.00 199 LYS A CA 1
ATOM 1632 C C . LYS A 1 199 ? 49.326 3.298 -35.568 1.00 94.00 199 LYS A C 1
ATOM 1634 O O . LYS A 1 199 ? 48.678 2.300 -35.271 1.00 94.00 199 LYS A O 1
ATOM 1639 N N . LEU A 1 200 ? 49.926 3.452 -36.749 1.00 91.31 200 LEU A N 1
ATOM 1640 C CA . LEU A 1 200 ? 50.010 2.371 -37.734 1.00 91.31 200 LEU A CA 1
ATOM 1641 C C . LEU A 1 200 ? 50.955 1.271 -37.244 1.00 91.31 200 LEU A C 1
ATOM 1643 O O . LEU A 1 200 ? 51.996 1.550 -36.643 1.00 91.31 200 LEU A O 1
ATOM 1647 N N . VAL A 1 201 ? 50.589 0.028 -37.528 1.00 87.88 201 VAL A N 1
ATOM 1648 C CA . VAL A 1 201 ? 51.295 -1.171 -37.070 1.00 87.88 201 VAL A CA 1
ATOM 164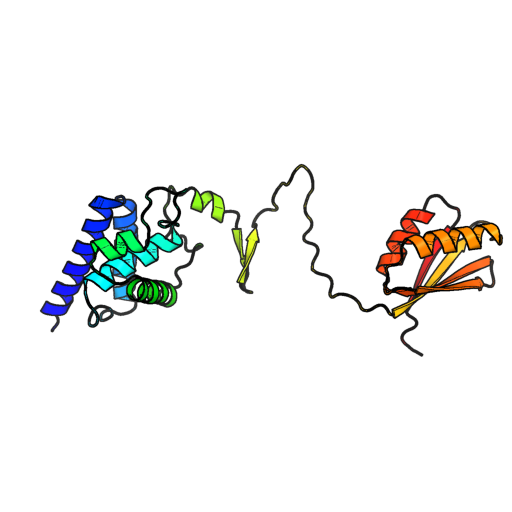9 C C . VAL A 1 201 ? 51.808 -1.956 -38.271 1.00 87.88 201 VAL A C 1
ATOM 1651 O O . VAL A 1 201 ? 51.294 -1.830 -39.388 1.00 87.88 201 VAL A O 1
ATOM 1654 N N . GLU A 1 202 ? 52.845 -2.762 -38.053 1.0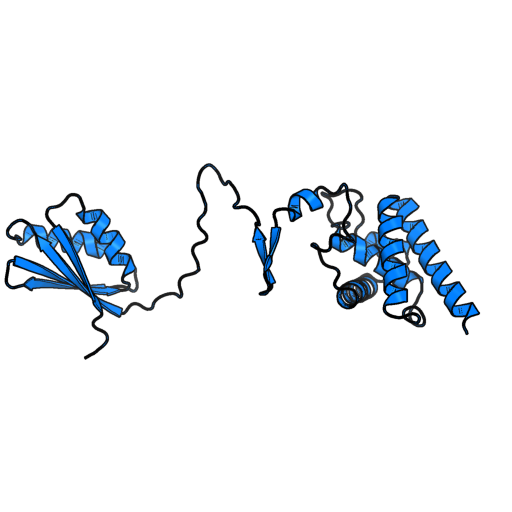0 72.19 202 GLU A N 1
ATOM 1655 C CA . GLU A 1 202 ? 53.344 -3.700 -39.057 1.00 72.19 202 GLU A CA 1
ATOM 1656 C C . GLU A 1 202 ? 52.187 -4.564 -39.593 1.00 72.19 202 GLU A C 1
ATOM 1658 O O . GLU A 1 202 ? 51.326 -4.988 -38.827 1.00 72.19 202 GLU A O 1
ATOM 1663 N N . LYS A 1 203 ? 52.159 -4.800 -40.914 1.00 69.19 203 LYS A N 1
ATOM 1664 C CA . LYS A 1 203 ? 51.056 -5.438 -41.676 1.00 69.19 203 LYS A CA 1
ATOM 1665 C C . LYS A 1 203 ? 49.825 -4.566 -41.980 1.00 69.19 203 LYS A C 1
ATOM 1667 O O . LYS A 1 203 ? 48.877 -5.067 -42.572 1.00 69.19 203 LYS A O 1
ATOM 1672 N N . GLY A 1 204 ? 49.859 -3.260 -41.696 1.00 74.44 204 GLY A N 1
ATOM 1673 C CA . GLY A 1 204 ? 48.846 -2.313 -42.190 1.00 74.44 204 GLY A CA 1
ATOM 1674 C C . GLY A 1 204 ? 47.603 -2.163 -41.309 1.00 74.44 204 GLY A C 1
ATOM 1675 O O . GLY A 1 204 ? 46.601 -1.630 -41.779 1.00 74.44 204 GLY A O 1
ATOM 1676 N N . GLY A 1 205 ? 47.673 -2.602 -40.050 1.00 86.75 205 GLY A N 1
ATOM 1677 C CA . GLY A 1 205 ? 46.663 -2.325 -39.026 1.00 86.75 205 GLY A CA 1
ATOM 1678 C C . GLY A 1 205 ? 46.839 -0.952 -38.366 1.00 86.75 205 GLY A C 1
ATOM 1679 O O . GLY A 1 205 ? 47.860 -0.277 -38.540 1.00 86.75 205 GLY A O 1
ATOM 1680 N N . LEU A 1 206 ? 45.843 -0.541 -37.582 1.00 93.75 206 LEU A N 1
ATOM 1681 C CA . LEU A 1 206 ? 45.839 0.708 -36.821 1.00 93.75 206 LEU A CA 1
ATOM 1682 C C . LEU A 1 206 ? 45.508 0.427 -35.353 1.00 93.75 206 LEU A C 1
ATOM 1684 O O . LEU A 1 206 ? 44.484 -0.171 -35.044 1.00 93.75 206 LEU A O 1
ATOM 1688 N N . HIS A 1 207 ? 46.344 0.915 -34.442 1.00 95.62 207 HIS A N 1
ATOM 1689 C CA . HIS A 1 207 ? 46.043 0.939 -33.014 1.00 95.62 207 HIS A CA 1
ATOM 1690 C C . HIS A 1 207 ? 45.509 2.310 -32.608 1.00 95.62 207 HIS A C 1
ATOM 1692 O O . HIS A 1 207 ? 46.143 3.328 -32.903 1.00 95.62 207 HIS A O 1
ATOM 1698 N N . ILE A 1 208 ? 44.379 2.342 -31.902 1.00 96.31 208 ILE A N 1
ATOM 1699 C CA . ILE A 1 208 ? 43.830 3.551 -31.275 1.00 96.31 208 ILE A CA 1
ATOM 1700 C C . ILE A 1 208 ? 43.952 3.419 -29.761 1.00 96.31 208 ILE A C 1
ATOM 1702 O O . ILE A 1 208 ? 43.448 2.470 -29.176 1.00 96.31 208 ILE A O 1
ATOM 1706 N N . TYR A 1 209 ? 44.607 4.393 -29.139 1.00 95.94 209 TYR A N 1
ATOM 1707 C CA . TYR A 1 209 ? 44.839 4.453 -27.701 1.00 95.94 209 TYR A CA 1
ATOM 1708 C C . TYR A 1 209 ? 43.866 5.439 -27.070 1.00 95.94 209 TYR A C 1
ATOM 1710 O O . TYR A 1 209 ? 43.748 6.581 -27.542 1.00 95.94 209 TYR A O 1
ATOM 1718 N N . PHE A 1 210 ? 43.194 5.031 -25.999 1.00 96.50 210 PHE A N 1
ATOM 1719 C CA . PHE A 1 210 ? 42.271 5.900 -25.285 1.00 96.50 210 PHE A CA 1
ATOM 1720 C C . PHE A 1 210 ? 42.168 5.558 -23.803 1.00 96.50 210 PHE A C 1
ATOM 1722 O O . PHE A 1 210 ? 42.411 4.430 -23.395 1.00 96.50 210 PHE A O 1
ATOM 1729 N N . TYR A 1 211 ? 41.800 6.563 -23.019 1.00 95.31 211 TYR A N 1
ATOM 1730 C CA . TYR A 1 211 ? 41.357 6.422 -21.643 1.00 95.31 211 TYR A CA 1
ATOM 1731 C C . TYR A 1 211 ? 39.829 6.470 -21.631 1.00 95.31 211 TYR A C 1
ATOM 1733 O O . TYR A 1 211 ? 39.262 7.481 -22.052 1.00 95.31 211 TYR A O 1
ATOM 1741 N N . GLY A 1 212 ? 39.158 5.399 -21.226 1.00 93.19 212 GLY A N 1
ATOM 1742 C CA . GLY A 1 212 ? 37.701 5.313 -21.262 1.00 93.19 212 GLY A CA 1
ATOM 1743 C C . GLY A 1 212 ? 37.189 3.914 -20.960 1.00 93.19 212 GLY A C 1
ATOM 1744 O O . GLY A 1 212 ? 37.921 3.086 -20.428 1.00 93.19 212 GLY A O 1
ATOM 1745 N N . ARG A 1 213 ? 35.929 3.656 -21.307 1.00 91.88 213 ARG A N 1
ATOM 1746 C CA . ARG A 1 213 ? 35.269 2.370 -21.046 1.00 91.88 213 ARG A CA 1
ATOM 1747 C C . ARG A 1 213 ? 35.200 1.485 -22.301 1.00 91.88 213 ARG A C 1
ATOM 1749 O O . ARG A 1 213 ? 34.962 2.017 -23.396 1.00 91.88 213 ARG A O 1
ATOM 1756 N N . PRO A 1 214 ? 35.306 0.146 -22.182 1.00 88.81 214 PRO A N 1
ATOM 1757 C CA . PRO A 1 214 ? 35.178 -0.782 -23.314 1.00 88.81 214 PRO A CA 1
ATOM 1758 C C . PRO A 1 214 ? 33.879 -0.611 -24.110 1.00 88.81 214 PRO A C 1
ATOM 1760 O O . PRO A 1 214 ? 33.879 -0.709 -25.339 1.00 88.81 214 PRO A O 1
ATOM 1763 N N . ALA A 1 215 ? 32.780 -0.242 -23.441 1.00 89.62 215 ALA A N 1
ATOM 1764 C CA . ALA A 1 215 ? 31.482 0.008 -24.069 1.00 89.62 215 ALA A CA 1
ATOM 1765 C C . ALA A 1 215 ? 31.528 1.056 -25.205 1.00 89.62 215 ALA A C 1
ATOM 1767 O O . ALA A 1 215 ? 30.693 1.037 -26.119 1.00 89.62 215 ALA A O 1
ATOM 1768 N N . LYS A 1 216 ? 32.506 1.977 -25.202 1.00 92.50 216 LYS A N 1
ATOM 1769 C CA . LYS A 1 216 ? 32.666 2.955 -26.291 1.00 92.50 216 LYS A CA 1
ATOM 1770 C C . LYS A 1 216 ? 33.161 2.308 -27.580 1.00 92.50 216 LYS A C 1
ATOM 1772 O O . LYS A 1 216 ? 32.817 2.790 -28.661 1.00 92.50 216 LYS A O 1
ATOM 1777 N N . VAL A 1 217 ? 33.889 1.194 -27.495 1.00 91.94 217 VAL A N 1
ATOM 1778 C CA . VAL A 1 217 ? 34.351 0.457 -28.675 1.00 91.94 217 VAL A CA 1
ATOM 1779 C C . VAL A 1 217 ? 33.171 -0.138 -29.436 1.00 91.94 217 VAL A C 1
ATOM 1781 O O . VAL A 1 217 ? 33.112 0.019 -30.650 1.00 91.94 217 VAL A O 1
ATOM 1784 N N . LEU A 1 218 ? 32.163 -0.678 -28.744 1.00 89.19 218 LEU A N 1
ATOM 1785 C CA . LEU A 1 218 ? 30.938 -1.179 -29.383 1.00 89.19 218 LEU A CA 1
ATOM 1786 C C . LEU A 1 218 ? 30.186 -0.068 -30.136 1.00 89.19 218 LEU A C 1
ATOM 1788 O O . LEU A 1 218 ? 29.693 -0.262 -31.250 1.00 89.19 218 LEU A O 1
ATOM 1792 N N . LYS A 1 219 ? 30.106 1.138 -29.552 1.00 91.88 219 LYS A N 1
ATOM 1793 C CA . LYS A 1 219 ? 29.511 2.314 -30.217 1.00 91.88 219 LYS A CA 1
ATOM 1794 C C . LYS A 1 219 ? 30.327 2.741 -31.440 1.00 91.88 219 LYS A C 1
ATOM 1796 O O . LYS A 1 219 ? 29.751 3.125 -32.459 1.00 91.88 219 LYS A O 1
ATOM 1801 N N . PHE A 1 220 ? 31.651 2.688 -31.342 1.00 94.56 220 PHE A N 1
A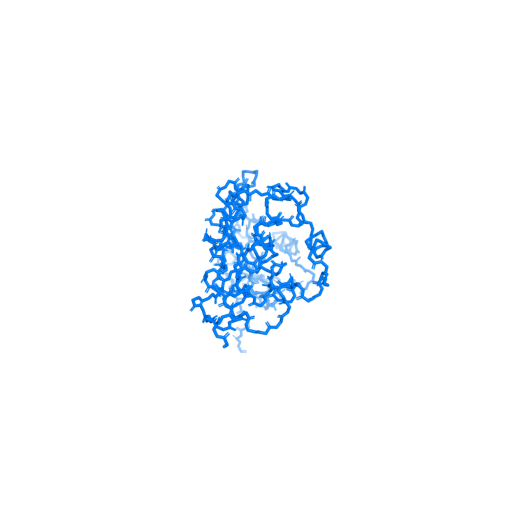TOM 1802 C CA . PHE A 1 220 ? 32.556 3.011 -32.437 1.00 94.56 220 PHE A CA 1
ATOM 1803 C C . PHE A 1 220 ? 32.469 1.997 -33.582 1.00 94.56 220 PHE A C 1
ATOM 1805 O O . PHE A 1 220 ? 32.330 2.406 -34.733 1.00 94.56 220 PHE A O 1
ATOM 1812 N N . GLU A 1 221 ? 32.457 0.700 -33.275 1.00 92.25 221 GLU A N 1
ATO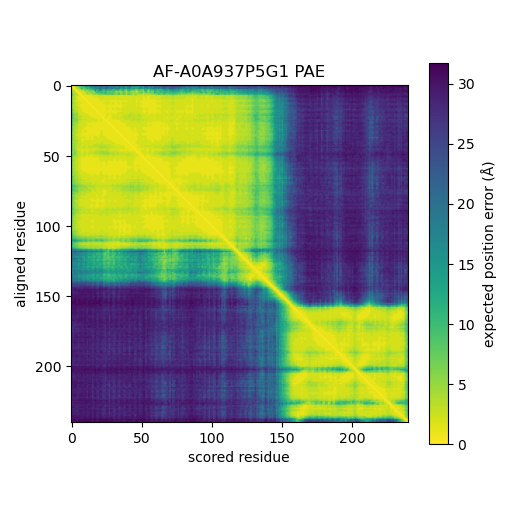M 1813 C CA . GLU A 1 221 ? 32.344 -0.392 -34.242 1.00 92.25 221 GLU A CA 1
ATOM 1814 C C . GLU A 1 221 ? 31.077 -0.253 -35.094 1.00 92.25 221 GLU A C 1
ATOM 1816 O O . GLU A 1 221 ? 31.139 -0.277 -36.325 1.00 92.25 221 GLU A O 1
ATOM 1821 N N . LYS A 1 222 ? 29.935 0.056 -34.463 1.00 90.31 222 LYS A N 1
ATOM 1822 C CA . LYS A 1 222 ? 28.683 0.357 -35.176 1.00 90.31 222 LYS A CA 1
ATOM 1823 C C . LYS A 1 222 ? 28.846 1.497 -36.189 1.00 90.31 222 LYS A C 1
ATOM 1825 O O . LYS A 1 222 ? 28.317 1.397 -37.295 1.00 90.31 222 LYS A O 1
ATOM 1830 N N . LYS A 1 223 ? 29.607 2.551 -35.860 1.00 90.88 223 LYS A N 1
ATOM 1831 C CA . LYS A 1 223 ? 29.866 3.692 -36.764 1.00 90.88 223 LYS A CA 1
ATOM 1832 C C . LYS A 1 223 ? 30.813 3.361 -37.921 1.00 90.88 223 LYS A C 1
ATOM 1834 O O . LYS A 1 223 ? 30.769 4.054 -38.939 1.00 90.88 223 LYS A O 1
ATOM 1839 N N . ILE A 1 224 ? 31.664 2.342 -37.789 1.00 90.25 224 ILE A N 1
ATOM 1840 C CA . ILE A 1 224 ? 32.610 1.930 -38.840 1.00 90.25 224 ILE A CA 1
ATOM 1841 C C . ILE A 1 224 ? 32.180 0.666 -39.598 1.00 90.25 224 ILE A C 1
ATOM 1843 O O . ILE A 1 224 ? 32.820 0.333 -40.586 1.00 90.25 224 ILE A O 1
ATOM 1847 N N . SER A 1 225 ? 31.070 0.030 -39.214 1.00 80.31 225 SER A N 1
ATOM 1848 C CA . SER A 1 225 ? 30.530 -1.212 -39.800 1.00 80.31 225 SER A CA 1
ATOM 1849 C C . SER A 1 225 ? 30.351 -1.209 -41.328 1.00 80.31 225 SER A C 1
ATOM 1851 O O . SER A 1 225 ? 30.489 -2.243 -41.975 1.00 80.31 225 SER A O 1
ATOM 1853 N N . HIS A 1 226 ? 30.079 -0.050 -41.934 1.00 77.75 226 HIS A N 1
ATOM 1854 C CA . HIS A 1 226 ? 29.959 0.107 -43.391 1.00 77.75 226 HIS A CA 1
ATOM 1855 C C . HIS A 1 226 ? 31.274 0.506 -44.088 1.00 77.75 226 HIS A C 1
ATOM 1857 O O . HIS A 1 226 ? 31.278 0.816 -45.280 1.00 77.75 226 HIS A O 1
ATOM 1863 N N . LYS A 1 227 ? 32.390 0.559 -43.356 1.00 79.06 227 LYS A N 1
ATOM 1864 C CA . LYS A 1 227 ? 33.723 0.895 -43.871 1.00 79.06 227 LYS A CA 1
ATOM 1865 C C . LYS A 1 227 ? 34.585 -0.365 -43.983 1.00 79.06 227 LYS A C 1
ATOM 1867 O O . LYS A 1 227 ? 34.230 -1.432 -43.508 1.00 79.06 227 LYS A O 1
ATOM 1872 N N . ASN A 1 228 ? 35.761 -0.232 -44.593 1.00 85.50 228 ASN A N 1
ATOM 1873 C CA . ASN A 1 228 ? 36.705 -1.340 -44.787 1.00 85.50 228 ASN A CA 1
ATOM 1874 C C . ASN A 1 228 ? 37.500 -1.720 -43.523 1.00 85.50 228 ASN A C 1
ATOM 1876 O O . ASN A 1 228 ? 38.523 -2.390 -43.652 1.00 85.50 228 ASN A O 1
ATOM 1880 N N . PHE A 1 229 ? 37.057 -1.271 -42.347 1.00 88.69 229 PHE A N 1
ATOM 1881 C CA . PHE A 1 229 ? 37.745 -1.436 -41.072 1.00 88.69 229 PHE A CA 1
ATOM 1882 C C . PHE A 1 229 ? 36.988 -2.409 -40.182 1.00 88.69 229 PHE A C 1
ATOM 1884 O O . PHE A 1 229 ? 35.761 -2.361 -40.124 1.00 88.69 229 PHE A O 1
ATOM 1891 N N . GLN A 1 230 ? 37.726 -3.241 -39.461 1.00 90.62 230 GLN A N 1
ATOM 1892 C CA . GLN A 1 230 ? 37.181 -4.176 -38.488 1.00 90.62 230 GLN A CA 1
ATOM 1893 C C . GLN A 1 230 ? 37.935 -4.028 -37.168 1.00 90.62 230 GLN A C 1
ATOM 1895 O O . GLN A 1 230 ? 39.166 -3.983 -37.169 1.00 90.62 230 GLN A O 1
ATOM 1900 N N . VAL A 1 231 ? 37.198 -3.940 -36.057 1.00 92.00 231 VAL A N 1
ATOM 1901 C CA . VAL A 1 231 ? 37.782 -4.092 -34.719 1.00 92.00 231 VAL A CA 1
ATOM 1902 C C . VAL A 1 231 ? 38.079 -5.573 -34.528 1.00 92.00 231 VAL A C 1
ATOM 1904 O O . VAL A 1 231 ? 37.186 -6.404 -34.665 1.00 92.00 231 VAL A O 1
ATOM 1907 N N . VAL A 1 232 ? 39.340 -5.901 -34.272 1.00 91.25 232 VAL A N 1
ATOM 1908 C CA . VAL A 1 232 ? 39.789 -7.284 -34.074 1.00 91.25 232 VAL A CA 1
ATOM 1909 C C . VAL A 1 232 ? 39.924 -7.604 -32.593 1.00 91.25 232 VAL A C 1
ATOM 1911 O O . VAL A 1 232 ? 39.619 -8.720 -32.191 1.00 91.25 232 VAL A O 1
ATOM 1914 N N . ASP A 1 233 ? 40.357 -6.630 -31.790 1.00 90.25 233 ASP A N 1
ATOM 1915 C CA . ASP A 1 233 ? 40.544 -6.811 -30.353 1.00 90.25 233 ASP A CA 1
ATOM 1916 C C . ASP A 1 233 ? 40.532 -5.469 -29.599 1.00 90.25 233 ASP A C 1
ATOM 1918 O O . ASP A 1 233 ? 40.743 -4.398 -30.189 1.00 90.25 233 ASP A O 1
ATOM 1922 N N . VAL A 1 234 ? 40.315 -5.537 -28.285 1.00 92.06 234 VAL A N 1
ATOM 1923 C CA . VAL A 1 234 ? 40.407 -4.423 -27.338 1.00 92.06 234 VAL A CA 1
ATOM 1924 C C . VAL A 1 234 ? 41.226 -4.868 -26.135 1.00 92.06 234 VAL A C 1
ATOM 1926 O O . VAL A 1 234 ? 40.783 -5.676 -25.327 1.00 92.06 234 VAL A O 1
ATOM 1929 N N . VAL A 1 235 ? 42.419 -4.299 -25.989 1.00 91.88 235 VAL A N 1
ATOM 1930 C CA . VAL A 1 235 ? 43.369 -4.701 -24.948 1.00 91.88 235 VAL A CA 1
ATOM 1931 C C . VAL A 1 235 ? 43.390 -3.658 -23.839 1.00 91.88 235 VAL A C 1
ATOM 1933 O O . VAL A 1 235 ? 43.669 -2.485 -24.104 1.00 91.88 235 VAL A O 1
ATOM 1936 N N . ASN A 1 236 ? 43.123 -4.081 -22.603 1.00 90.88 236 ASN A N 1
ATOM 1937 C CA . ASN A 1 236 ? 43.329 -3.254 -21.417 1.00 90.88 236 ASN A CA 1
ATOM 1938 C C . ASN A 1 236 ? 44.835 -3.105 -21.138 1.00 90.88 236 ASN A C 1
ATOM 1940 O O . ASN A 1 236 ? 45.587 -4.075 -21.196 1.00 90.88 236 ASN A O 1
ATOM 1944 N N . GLN A 1 237 ? 45.284 -1.881 -20.870 1.00 82.56 237 GLN A N 1
ATOM 1945 C CA . GLN A 1 237 ? 46.667 -1.558 -20.521 1.00 82.56 237 GLN A CA 1
ATOM 1946 C C . GLN A 1 237 ? 46.934 -1.575 -19.009 1.00 82.56 237 GLN A C 1
ATOM 1948 O O . GLN A 1 23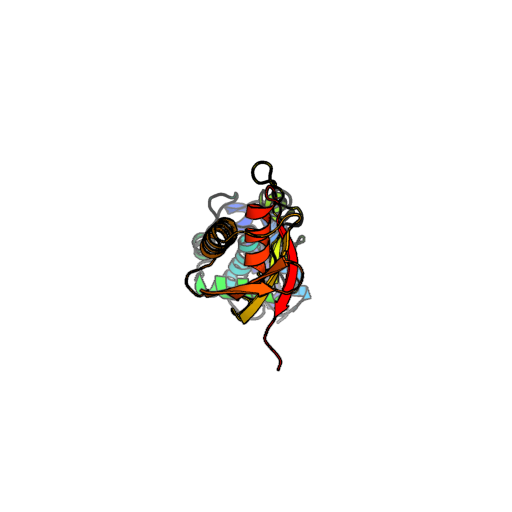7 ? 48.062 -1.304 -18.595 1.00 82.56 237 GLN A O 1
ATOM 1953 N N . ALA A 1 238 ? 45.935 -1.866 -18.175 1.00 64.94 238 ALA A N 1
ATOM 1954 C CA . ALA A 1 238 ? 46.162 -2.266 -16.799 1.00 64.94 238 ALA A CA 1
ATOM 1955 C C . ALA A 1 238 ? 46.930 -3.598 -16.815 1.00 64.94 238 ALA A C 1
ATOM 1957 O O . ALA A 1 238 ? 46.441 -4.596 -17.334 1.00 64.94 238 ALA A O 1
ATOM 1958 N N . VAL A 1 239 ? 48.136 -3.584 -16.238 1.00 45.22 239 VAL A N 1
ATOM 1959 C CA . VAL A 1 239 ? 49.151 -4.656 -16.163 1.00 45.22 239 VAL A CA 1
ATOM 1960 C C . VAL A 1 239 ? 50.265 -4.579 -17.226 1.00 45.22 239 VAL A C 1
ATOM 1962 O O . VAL A 1 239 ? 50.314 -5.292 -18.229 1.00 45.22 239 VAL A O 1
ATOM 1965 N N . SER A 1 240 ? 51.270 -3.761 -16.906 1.00 36.69 240 SER A N 1
ATOM 1966 C CA . SER A 1 240 ? 52.673 -4.202 -16.821 1.00 36.69 240 SER A CA 1
ATOM 1967 C C . SER A 1 240 ? 53.291 -3.647 -15.546 1.00 36.69 240 SER A C 1
ATOM 1969 O O . SER A 1 240 ? 52.940 -2.499 -15.194 1.00 36.69 240 SER A O 1
#

pLDDT: mean 87.36, std 13.72, range [36.69, 98.69]

Radius of gyration: 32.71 Å; Cα contacts (8 Å, |Δi|>4): 308; chains: 1; bounding box: 75×32×84 Å

Secondary structure (DSSP, 8-state):
-HHHHHHHHHHHHHHHHHHHHHHS-HHHHHHHHHHHHHHHHH-TTGGGSS-HHHHHHHHHHHHHHHTTTT-TTSSS---HHHHHHHTT--HHHHHHHHHHHHHHHT--TT-GGGS-TT-HHHHHHTTEEE-TTS-EEESS---BTTB----------PPPEEEEEEEEESSPPPHHHHHHHHHHHHTT--TT-EEEEEEE-TTS-EEEEEEE-THHHHHHHHHHTTTTEEEEEEEE----

Nearest PDB structures (foldseek):
  2wve-assembly1_A  TM=5.656E-01  e=4.842E-02  Helicobacter pylori 26695
  2wvb-assembly1_B  TM=5.667E-01  e=6.615E-02  Helicobacter pylori 26695
  2m3d-assembly1_A  TM=6.058E-01  e=1.520E-01  Homo sapiens
  6bwo-assembly1_A  TM=5.060E-01  e=3.148E-01  Lactiplantibacillus plantarum
  6u9d-assembly1_C  TM=5.447E-01  e=9.882E-01  Saccharomyces cerevisiae

Sequence (240 aa):
MENTLHSKQHKISTLVSGFCQNHLDDEYIRLCTDLFNDLLKYDPEVFKRGNEEIWAAAIVWAIGSVNFLGDKDFEPYASLSDVCEYFNASTSTVGQKASKIREWLDIDFFNDKFQREDSQISDLLGNLAMTEEGFIVPVKPFKVKNKEVEFVEEDEEELPENYIIILESKYPIKNADIYQLEYLFKSVLEKDEKFQKSKLVEKGGLHIYFYGRPAKVLKFEKKISHKNFQVVDVVNQAVS

Solvent-accessible surface area (backbone atoms only — not comparable to full-atom values): 13906 Å² total; per-residue (Å²): 109,68,71,58,51,53,53,47,54,51,51,24,53,52,51,38,41,51,47,19,68,77,63,55,42,73,63,55,38,50,47,41,48,54,51,53,52,48,48,42,72,76,35,78,61,65,73,75,62,79,60,53,45,46,51,21,40,12,45,51,47,38,47,30,60,50,58,44,16,62,36,87,93,40,83,62,57,50,41,65,61,58,49,18,59,77,41,75,43,55,56,69,62,26,51,54,50,13,52,49,53,24,64,76,67,71,55,52,76,83,36,72,86,64,49,61,92,85,38,72,57,50,68,62,46,71,41,46,44,71,46,99,90,68,49,80,42,62,77,54,83,70,84,53,90,93,42,87,72,75,83,72,72,84,68,73,81,73,73,65,43,45,35,36,39,36,31,41,45,88,54,87,75,48,73,70,54,52,56,51,51,51,51,54,46,57,72,56,56,56,94,94,34,40,82,72,50,75,46,81,42,90,94,50,28,40,38,39,34,31,37,33,53,75,72,41,51,61,59,35,47,67,75,37,63,92,50,69,50,43,81,77,49,76,46,70,61,79,84,127

Foldseek 3Di:
DVVVLVVLLVLLLVLLCVCCVVQNHPVLNVLLVVLSVVCCVLPVCNRVDDDSLLSSLLSSVLLCVLAVQCPPVDPPHDHSVRSCVSSVHDSVSSVVSNVVSCVSVVDHNPPPSSYDPPGPSCVVCVQWDADPVGDIDGVDQDPDPPDRDDPDDPPPPDAWAKKKWKKDFPDADDPVNVVVLVVLLVVLDDPNKDWDDKDADPPRIIITIITGDPVSVVVSQVVCVPDRMDGPDMDTPPDD

Mean predicted aligned error: 15.95 Å